Protein AF-A0A2H1K231-F1 (afdb_monomer_lite)

Radius of gyration: 34.32 Å; chains: 1; bounding box: 106×38×78 Å

Structure (mmCIF, N/CA/C/O backbone):
data_AF-A0A2H1K231-F1
#
_entry.id   AF-A0A2H1K231-F1
#
loop_
_atom_site.group_PDB
_atom_site.id
_atom_site.type_symbol
_atom_site.label_atom_id
_atom_site.label_alt_id
_atom_site.label_comp_id
_atom_site.label_asym_id
_atom_site.label_entity_id
_atom_site.label_seq_id
_atom_site.pdbx_PDB_ins_code
_atom_site.Cartn_x
_atom_site.Cartn_y
_atom_site.Cartn_z
_atom_site.occupancy
_atom_site.B_iso_or_equiv
_atom_site.auth_seq_id
_atom_site.auth_comp_id
_atom_site.auth_asym_id
_atom_site.auth_atom_id
_atom_site.pdbx_PDB_model_num
ATOM 1 N N . MET A 1 1 ? -20.248 -13.092 -1.044 1.00 90.00 1 MET A N 1
ATOM 2 C CA . MET A 1 1 ? -21.098 -12.515 0.021 1.00 90.00 1 MET A CA 1
ATOM 3 C C . MET A 1 1 ? -22.507 -13.107 0.043 1.00 90.00 1 MET A C 1
ATOM 5 O O . MET A 1 1 ? -22.972 -13.446 1.121 1.00 90.00 1 MET A O 1
ATOM 9 N N . LYS A 1 2 ? -23.151 -13.361 -1.107 1.00 94.44 2 LYS A N 1
ATOM 10 C CA . LYS A 1 2 ? -24.470 -14.024 -1.147 1.00 94.44 2 LYS A CA 1
ATOM 11 C C . LYS A 1 2 ? -24.532 -15.371 -0.410 1.00 94.44 2 LYS A C 1
ATOM 13 O O . LYS A 1 2 ? -25.499 -15.623 0.297 1.00 94.44 2 LYS A O 1
ATOM 18 N N . ASP A 1 3 ? -23.491 -16.199 -0.519 1.00 96.88 3 ASP A N 1
ATOM 19 C CA . ASP A 1 3 ? -23.429 -17.513 0.151 1.00 96.88 3 ASP A CA 1
ATOM 20 C C . ASP A 1 3 ? -23.449 -17.425 1.687 1.00 96.88 3 ASP A C 1
ATOM 22 O O . ASP A 1 3 ? -23.781 -18.400 2.353 1.00 96.88 3 ASP A O 1
ATOM 26 N N . ILE A 1 4 ? -23.135 -16.251 2.249 1.00 96.25 4 ILE A N 1
ATOM 27 C CA . ILE A 1 4 ? -23.248 -15.955 3.685 1.00 96.25 4 ILE A CA 1
ATOM 28 C C . ILE A 1 4 ? -24.442 -15.036 4.003 1.00 96.25 4 ILE A C 1
ATOM 30 O O . ILE A 1 4 ? -24.511 -14.463 5.084 1.00 96.25 4 ILE A O 1
ATOM 34 N N . GLY A 1 5 ? -25.386 -14.887 3.068 1.00 97.38 5 GLY A N 1
ATOM 35 C CA . GLY A 1 5 ? -26.624 -14.127 3.262 1.00 97.38 5 GLY A CA 1
ATOM 36 C C . GLY A 1 5 ? -26.486 -12.607 3.160 1.00 97.38 5 GLY A C 1
ATOM 37 O O . GLY A 1 5 ? -27.400 -11.899 3.570 1.00 97.38 5 GLY A O 1
ATOM 38 N N . VAL A 1 6 ? -25.370 -12.099 2.626 1.00 96.00 6 VAL A N 1
ATOM 39 C CA . VAL A 1 6 ? -25.153 -10.659 2.419 1.00 96.00 6 VAL A CA 1
ATOM 40 C C . VAL A 1 6 ? -25.359 -10.320 0.944 1.00 96.00 6 VAL A C 1
ATOM 42 O O . VAL A 1 6 ? -24.563 -10.721 0.085 1.00 96.00 6 VAL A O 1
ATOM 45 N N . ASP A 1 7 ? -26.430 -9.580 0.660 1.00 96.31 7 ASP A N 1
ATOM 46 C CA . ASP A 1 7 ? -26.720 -9.043 -0.668 1.00 96.31 7 ASP A CA 1
ATOM 47 C C . ASP A 1 7 ? -25.848 -7.817 -0.953 1.00 96.31 7 ASP A C 1
ATOM 49 O O . ASP A 1 7 ? -25.728 -6.919 -0.123 1.00 96.31 7 ASP A O 1
ATOM 53 N N . LEU A 1 8 ? -25.243 -7.779 -2.143 1.00 94.38 8 LEU A N 1
ATOM 54 C CA . LEU A 1 8 ? -24.399 -6.673 -2.591 1.00 94.38 8 LEU A CA 1
ATOM 55 C C . LEU A 1 8 ? -24.998 -5.998 -3.820 1.00 94.38 8 LEU A C 1
ATOM 57 O O . LEU A 1 8 ? -25.431 -6.672 -4.759 1.00 94.38 8 LEU A O 1
ATOM 61 N N . LYS A 1 9 ? -24.942 -4.667 -3.841 1.00 95.38 9 LYS A N 1
ATOM 62 C CA . LYS A 1 9 ? -25.163 -3.857 -5.038 1.00 95.38 9 LYS A CA 1
ATOM 63 C C . LYS A 1 9 ? -23.810 -3.332 -5.510 1.00 95.38 9 LYS A C 1
ATOM 65 O O . LYS A 1 9 ? -23.225 -2.474 -4.864 1.00 95.38 9 LYS A O 1
ATOM 70 N N . ASN A 1 10 ? -23.327 -3.839 -6.640 1.00 94.00 10 ASN A N 1
ATOM 71 C CA . ASN A 1 10 ? -22.049 -3.398 -7.190 1.00 94.00 10 ASN A CA 1
ATOM 72 C C . ASN A 1 10 ? -22.230 -2.100 -7.985 1.00 94.00 10 ASN A C 1
ATOM 74 O O . ASN A 1 10 ? -23.071 -2.034 -8.884 1.00 94.00 10 ASN A O 1
ATOM 78 N N . GLU A 1 11 ? -21.399 -1.107 -7.689 1.00 94.25 11 GLU A N 1
ATOM 79 C CA . GLU A 1 11 ? -21.281 0.135 -8.451 1.00 94.25 11 GLU A CA 1
ATOM 80 C C . GLU A 1 11 ? -19.859 0.238 -9.007 1.00 94.25 11 GLU A C 1
ATOM 82 O O . GLU A 1 11 ? -18.895 -0.067 -8.311 1.00 94.25 11 GLU A O 1
ATOM 87 N N . SER A 1 12 ? -19.728 0.621 -10.276 1.00 94.44 12 SER A N 1
ATOM 88 C CA . SER A 1 12 ? -18.431 0.836 -10.920 1.00 94.44 12 SER A CA 1
ATOM 89 C C . SER A 1 12 ? -18.262 2.318 -11.207 1.00 94.44 12 SER A C 1
ATOM 91 O O . SER A 1 12 ? -19.193 2.968 -11.686 1.00 94.44 12 SER A O 1
ATOM 93 N N . THR A 1 13 ? -17.077 2.833 -10.903 1.00 93.75 13 THR A N 1
ATOM 94 C CA . THR A 1 13 ? -16.703 4.229 -11.096 1.00 93.75 13 THR A CA 1
ATOM 95 C C . THR A 1 13 ? -15.204 4.330 -11.391 1.00 93.75 13 THR A C 1
ATOM 97 O O . THR A 1 13 ? -14.490 3.331 -11.302 1.00 93.75 13 THR A O 1
ATOM 100 N N . ASP A 1 14 ? -14.733 5.506 -11.797 1.00 93.62 14 ASP A N 1
ATOM 101 C CA . ASP A 1 14 ? -13.306 5.807 -11.919 1.00 93.62 14 ASP A CA 1
ATOM 102 C C . ASP A 1 14 ? -12.647 6.077 -10.549 1.00 93.62 14 ASP A C 1
ATOM 104 O O . ASP A 1 14 ? -13.330 6.345 -9.558 1.00 93.62 14 ASP A O 1
ATOM 108 N N . ALA A 1 15 ? -11.312 6.026 -10.513 1.00 87.81 15 ALA A N 1
ATOM 109 C CA . ALA A 1 15 ? -10.524 6.155 -9.287 1.00 87.81 15 ALA A CA 1
ATOM 110 C C . ALA A 1 15 ? -10.648 7.530 -8.602 1.00 87.81 15 ALA A C 1
ATOM 112 O O . ALA A 1 15 ? -10.534 7.601 -7.376 1.00 87.81 15 ALA A O 1
ATOM 113 N N . ASP A 1 16 ? -10.898 8.608 -9.355 1.00 89.38 16 ASP A N 1
ATOM 114 C CA . ASP A 1 16 ? -11.048 9.949 -8.776 1.00 89.38 16 ASP A CA 1
ATOM 115 C C . ASP A 1 16 ? -12.379 10.038 -8.023 1.00 89.38 16 ASP A C 1
ATOM 117 O O . ASP A 1 16 ? -12.422 10.463 -6.867 1.00 89.38 16 ASP A O 1
ATOM 121 N N . THR A 1 17 ? -13.456 9.547 -8.640 1.00 91.44 17 THR A N 1
ATOM 122 C CA . THR A 1 17 ? -14.772 9.465 -7.996 1.00 91.44 17 THR A CA 1
ATOM 123 C C . THR A 1 17 ? -14.760 8.520 -6.787 1.00 91.44 17 THR A C 1
ATOM 125 O O . THR A 1 17 ? -15.378 8.828 -5.766 1.00 91.44 17 THR A O 1
ATOM 128 N N . GLU A 1 18 ? -14.069 7.375 -6.866 1.00 89.25 18 GLU A N 1
ATOM 129 C CA . GLU A 1 18 ? -13.897 6.472 -5.717 1.00 89.25 18 GLU A CA 1
ATOM 130 C C . GLU A 1 18 ? -13.174 7.183 -4.567 1.00 89.25 18 GLU A C 1
ATOM 132 O O . GLU A 1 18 ? -13.672 7.180 -3.443 1.00 89.25 18 GLU A O 1
ATOM 137 N N . SER A 1 19 ? -12.056 7.857 -4.854 1.00 85.81 19 SER A N 1
ATOM 138 C CA . SER A 1 19 ? -11.274 8.599 -3.856 1.00 85.81 19 SER A CA 1
ATOM 139 C C . SER A 1 19 ? -12.073 9.733 -3.206 1.00 85.81 19 SER A C 1
ATOM 141 O O . SER A 1 19 ? -11.971 9.957 -2.000 1.00 85.81 19 SER A O 1
ATOM 143 N N . GLU A 1 20 ? -12.894 10.451 -3.979 1.00 86.12 20 GLU A N 1
ATOM 144 C CA . GLU A 1 20 ? -13.767 11.504 -3.450 1.00 86.12 20 GLU A CA 1
ATOM 145 C C . GLU A 1 20 ? -14.810 10.937 -2.476 1.00 86.12 20 GLU A C 1
ATOM 147 O O . GLU A 1 20 ? -15.017 11.494 -1.393 1.00 86.12 20 GLU A O 1
ATOM 152 N N . ARG A 1 21 ? -15.461 9.826 -2.844 1.00 88.19 21 ARG A N 1
ATOM 153 C CA . ARG A 1 21 ? -16.462 9.157 -2.002 1.00 88.19 21 ARG A CA 1
ATOM 154 C C . ARG A 1 21 ? -15.840 8.592 -0.730 1.00 88.19 21 ARG A C 1
ATOM 156 O O . ARG A 1 21 ? -16.383 8.810 0.351 1.00 88.19 21 ARG A O 1
ATOM 163 N N . THR A 1 22 ? -14.691 7.926 -0.833 1.00 86.31 22 THR A N 1
ATOM 164 C CA . THR A 1 22 ? -14.013 7.321 0.324 1.00 86.31 22 THR A CA 1
ATOM 165 C C . THR A 1 22 ? -13.514 8.372 1.305 1.00 86.31 22 THR A C 1
ATOM 167 O O . THR A 1 22 ? -13.755 8.254 2.503 1.00 86.31 22 THR A O 1
ATOM 170 N N . THR A 1 23 ? -12.940 9.469 0.807 1.00 83.19 23 THR A N 1
ATOM 171 C CA . THR A 1 23 ? -12.496 10.594 1.647 1.00 83.19 23 THR A CA 1
ATOM 172 C C . THR A 1 23 ? -13.657 11.234 2.418 1.00 83.19 23 THR A C 1
ATOM 174 O O . THR A 1 23 ? -13.483 11.657 3.559 1.00 83.19 23 THR A O 1
ATOM 177 N N . LYS A 1 24 ? -14.860 11.278 1.829 1.00 84.44 24 LYS A N 1
ATOM 178 C CA . LYS A 1 24 ? -16.078 11.804 2.473 1.00 84.44 24 LYS A CA 1
ATOM 179 C C . LYS A 1 24 ? -16.806 10.788 3.359 1.00 84.44 24 LYS A C 1
ATOM 181 O O . LYS A 1 24 ? -17.774 11.162 4.018 1.00 84.44 24 LYS A O 1
ATOM 186 N N . GLY A 1 25 ? -16.388 9.521 3.365 1.00 84.81 25 GLY A N 1
ATOM 187 C CA . GLY A 1 25 ? -17.121 8.448 4.043 1.00 84.81 25 GLY A CA 1
ATOM 188 C C . GLY A 1 25 ? -18.441 8.056 3.361 1.00 84.81 25 GLY A C 1
ATOM 189 O O . GLY A 1 25 ? -19.319 7.512 4.023 1.00 84.81 25 GLY A O 1
ATOM 190 N N . ASP A 1 26 ? -18.617 8.357 2.070 1.00 88.75 26 ASP A N 1
ATOM 191 C CA . ASP A 1 26 ? -19.835 8.067 1.293 1.00 88.75 26 ASP A CA 1
ATOM 192 C C . ASP A 1 26 ? -19.755 6.701 0.590 1.00 88.75 26 ASP A C 1
ATOM 194 O O . ASP A 1 26 ? -19.666 6.605 -0.638 1.00 88.75 26 ASP A O 1
ATOM 198 N N . TYR A 1 27 ? -19.697 5.626 1.378 1.00 90.19 27 TYR A N 1
ATOM 199 C CA . TYR A 1 27 ? -19.627 4.246 0.893 1.00 90.19 27 TYR A CA 1
ATOM 200 C C . TYR A 1 27 ? -19.946 3.239 2.014 1.00 90.19 27 TYR A C 1
ATOM 202 O O . TYR A 1 27 ? -19.854 3.562 3.195 1.00 90.19 27 TYR A O 1
ATOM 210 N N . ASP A 1 28 ? -20.271 1.998 1.633 1.00 91.62 28 ASP A N 1
ATOM 211 C CA . ASP A 1 28 ? -20.359 0.858 2.564 1.00 91.62 28 ASP A CA 1
ATOM 212 C C . ASP A 1 28 ? -19.094 -0.017 2.502 1.00 91.62 28 ASP A C 1
ATOM 214 O O . ASP A 1 28 ? -18.511 -0.376 3.520 1.00 91.62 28 ASP A O 1
ATOM 218 N N . MET A 1 29 ? -18.666 -0.371 1.283 1.00 91.06 29 MET A N 1
ATOM 219 C CA . MET A 1 29 ? -17.423 -1.086 0.973 1.00 91.06 29 MET A CA 1
ATOM 220 C C . MET A 1 29 ? -16.923 -0.634 -0.402 1.00 91.06 29 MET A C 1
ATOM 222 O O . MET A 1 29 ? -17.731 -0.367 -1.294 1.00 91.06 29 MET A O 1
ATOM 226 N N . TYR A 1 30 ? -15.609 -0.606 -0.598 1.00 91.50 30 TYR A N 1
ATOM 227 C CA . TYR A 1 30 ? -14.971 -0.240 -1.865 1.00 91.50 30 TYR A CA 1
ATOM 228 C C . TYR A 1 30 ? -13.769 -1.148 -2.150 1.00 91.50 30 TYR A C 1
ATOM 230 O O . TYR A 1 30 ? -13.356 -1.939 -1.298 1.00 91.50 30 TYR A O 1
ATOM 238 N N . PHE A 1 31 ? -13.249 -1.081 -3.375 1.00 89.88 31 PHE A N 1
ATOM 239 C CA . PHE A 1 31 ? -12.144 -1.917 -3.834 1.00 89.88 31 PHE A CA 1
ATOM 240 C C . PHE A 1 31 ? -10.962 -1.032 -4.203 1.00 89.88 31 PHE A C 1
ATOM 242 O O . PHE A 1 31 ? -10.823 -0.619 -5.349 1.00 89.88 31 PHE A O 1
ATOM 249 N N . SER A 1 32 ? -10.064 -0.828 -3.247 1.00 85.38 32 SER A N 1
ATOM 250 C CA . SER A 1 32 ? -8.820 -0.101 -3.470 1.00 85.38 32 SER A CA 1
ATOM 251 C C . SER A 1 32 ? -7.608 -1.028 -3.505 1.00 85.38 32 SER A C 1
ATOM 253 O O . SER A 1 32 ? -7.665 -2.220 -3.185 1.00 85.38 32 SER A O 1
ATOM 255 N N . GLY A 1 33 ? -6.479 -0.468 -3.926 1.00 82.81 33 GLY A N 1
ATOM 256 C CA . GLY A 1 33 ? -5.202 -1.155 -3.936 1.00 82.81 33 GLY A CA 1
ATOM 257 C C . GLY A 1 33 ? -4.053 -0.169 -3.836 1.00 82.81 33 GLY A C 1
ATOM 258 O O . GLY A 1 33 ? -4.184 1.009 -4.161 1.00 82.81 33 GLY A O 1
ATOM 259 N N . TRP A 1 34 ? -2.908 -0.681 -3.402 1.00 79.31 34 TRP A N 1
ATOM 260 C CA . TRP A 1 34 ? -1.709 0.110 -3.174 1.00 79.31 34 TRP A CA 1
ATOM 261 C C . TRP A 1 34 ? -0.494 -0.638 -3.704 1.00 79.31 34 TRP A C 1
ATOM 263 O O . TRP A 1 34 ? -0.414 -1.865 -3.599 1.00 79.31 34 TRP A O 1
ATOM 273 N N . SER A 1 35 ? 0.495 0.103 -4.189 1.00 76.31 35 SER A N 1
ATOM 274 C CA . SER A 1 35 ? 1.833 -0.452 -4.366 1.00 76.31 35 SER A CA 1
ATOM 275 C C . SER A 1 35 ? 2.524 -0.549 -3.008 1.00 76.31 35 SER A C 1
ATOM 277 O O . SER A 1 35 ? 2.401 0.342 -2.162 1.00 76.31 35 SER A O 1
ATOM 279 N N . ILE A 1 36 ? 3.258 -1.637 -2.786 1.00 75.56 36 ILE A N 1
ATOM 280 C CA . ILE A 1 36 ? 4.043 -1.824 -1.565 1.00 75.56 36 ILE A CA 1
ATOM 281 C C . ILE A 1 36 ? 5.525 -1.658 -1.879 1.00 75.56 36 ILE A C 1
ATOM 283 O O . ILE A 1 36 ? 6.011 -2.125 -2.910 1.00 75.56 36 ILE A O 1
ATOM 287 N N . ASN A 1 37 ? 6.248 -1.025 -0.962 1.00 79.38 37 ASN A N 1
ATOM 288 C CA . ASN A 1 37 ? 7.703 -1.062 -0.966 1.00 79.38 37 ASN A CA 1
ATOM 289 C C . ASN A 1 37 ? 8.173 -2.331 -0.229 1.00 79.38 37 ASN A C 1
ATOM 291 O O . ASN A 1 37 ? 7.412 -2.895 0.563 1.00 79.38 37 ASN A O 1
ATOM 295 N N . PRO A 1 38 ? 9.430 -2.773 -0.428 1.00 81.62 38 PRO A N 1
ATOM 296 C CA . PRO A 1 38 ? 10.015 -3.845 0.381 1.00 81.62 38 PRO A CA 1
ATOM 297 C C . PRO A 1 38 ? 9.962 -3.550 1.886 1.00 81.62 38 PRO A C 1
ATOM 299 O O . PRO A 1 38 ? 9.860 -4.466 2.697 1.00 81.62 38 PRO A O 1
ATOM 302 N N . ASP A 1 39 ? 10.022 -2.265 2.243 1.00 89.06 39 ASP A N 1
ATOM 303 C CA . ASP A 1 39 ? 9.743 -1.785 3.588 1.00 89.06 39 ASP A CA 1
ATOM 304 C C . ASP A 1 39 ? 8.270 -1.344 3.700 1.00 89.06 39 ASP A C 1
ATOM 306 O O . ASP A 1 39 ? 7.834 -0.498 2.913 1.00 89.06 39 ASP A O 1
ATOM 310 N N . PRO A 1 40 ? 7.489 -1.875 4.658 1.00 89.94 40 PRO A N 1
ATOM 311 C CA . PRO A 1 40 ? 6.067 -1.572 4.775 1.00 89.94 40 PRO A CA 1
ATOM 312 C C . PRO A 1 40 ? 5.778 -0.192 5.383 1.00 89.94 40 PRO A C 1
ATOM 314 O O . PRO A 1 40 ? 4.612 0.111 5.618 1.00 89.94 40 PRO A O 1
ATOM 317 N N . ASP A 1 41 ? 6.786 0.647 5.645 1.00 92.19 41 ASP A N 1
ATOM 318 C CA . ASP A 1 41 ? 6.628 1.942 6.317 1.00 92.19 41 ASP A CA 1
ATOM 319 C C . ASP A 1 41 ? 5.513 2.814 5.731 1.00 92.19 41 ASP A C 1
ATOM 321 O O . ASP A 1 41 ? 4.655 3.294 6.466 1.00 92.19 41 ASP A O 1
ATOM 325 N N . TYR A 1 42 ? 5.469 2.948 4.402 1.00 88.94 42 TYR A N 1
ATOM 326 C CA . TYR A 1 42 ? 4.421 3.718 3.728 1.00 88.94 42 TYR A CA 1
ATOM 327 C C . TYR A 1 42 ? 3.024 3.125 3.961 1.00 88.94 42 TYR A C 1
ATOM 329 O O . TYR A 1 42 ? 2.073 3.856 4.207 1.00 88.94 42 TYR A O 1
ATOM 337 N N . GLN A 1 43 ? 2.900 1.795 3.943 1.00 88.00 43 GLN A N 1
ATOM 338 C CA . GLN A 1 43 ? 1.621 1.128 4.202 1.00 88.00 43 GLN A CA 1
ATOM 339 C C . GLN A 1 43 ? 1.178 1.269 5.658 1.00 88.00 43 GLN A C 1
ATOM 341 O O . GLN A 1 43 ? -0.012 1.374 5.944 1.00 88.00 43 GLN A O 1
ATOM 346 N N . LEU A 1 44 ? 2.122 1.299 6.596 1.00 91.69 44 LEU A N 1
ATOM 347 C CA . LEU A 1 44 ? 1.805 1.571 7.993 1.00 91.69 44 LEU A CA 1
ATOM 348 C C . LEU A 1 44 ? 1.434 3.044 8.204 1.00 91.69 44 LEU A C 1
ATOM 350 O O . LEU A 1 44 ? 0.506 3.331 8.954 1.00 91.69 44 LEU A O 1
ATOM 354 N N . SER A 1 45 ? 2.118 3.972 7.531 1.00 91.44 45 SER A N 1
ATOM 355 C CA . SER A 1 45 ? 1.942 5.410 7.745 1.00 91.44 45 SER A CA 1
ATOM 356 C C . SER A 1 45 ? 0.546 5.890 7.367 1.00 91.44 45 SER A C 1
ATOM 358 O O . SER A 1 45 ? -0.070 6.616 8.153 1.00 91.44 45 SER A O 1
ATOM 360 N N . ILE A 1 46 ? 0.016 5.415 6.232 1.00 89.00 46 ILE A N 1
ATOM 361 C CA . ILE A 1 46 ? -1.335 5.748 5.764 1.00 89.00 46 ILE A CA 1
ATOM 362 C C . ILE A 1 46 ? -2.415 5.285 6.746 1.00 89.00 46 ILE A C 1
ATOM 364 O O . ILE A 1 46 ? -3.487 5.860 6.770 1.00 89.00 46 ILE A O 1
ATOM 368 N N . ASN A 1 47 ? -2.128 4.309 7.609 1.00 90.44 47 ASN A N 1
ATOM 369 C CA . ASN A 1 47 ? -3.067 3.753 8.583 1.00 90.44 47 ASN A CA 1
ATOM 370 C C . ASN A 1 47 ? -3.040 4.444 9.958 1.00 90.44 47 ASN A C 1
ATOM 372 O O . ASN A 1 47 ? -3.784 4.059 10.857 1.00 90.44 47 ASN A O 1
ATOM 376 N N . THR A 1 48 ? -2.185 5.449 10.160 1.00 92.88 48 THR A N 1
ATOM 377 C CA . THR A 1 48 ? -2.103 6.143 11.455 1.00 92.88 48 THR A CA 1
ATOM 378 C C . THR A 1 48 ? -3.302 7.058 11.697 1.00 92.88 48 THR A C 1
ATOM 380 O O . THR A 1 48 ? -3.872 7.621 10.762 1.00 92.88 48 THR A O 1
ATOM 383 N N . CYS A 1 49 ? -3.648 7.305 12.966 1.00 91.88 49 CYS A N 1
ATOM 384 C CA . CYS A 1 49 ? -4.773 8.185 13.313 1.00 91.88 49 CYS A CA 1
ATOM 385 C C . CYS A 1 49 ? -4.626 9.605 12.742 1.00 91.88 49 CYS A C 1
ATOM 387 O O . CYS A 1 49 ? -5.624 10.276 12.488 1.00 91.88 49 CYS A O 1
ATOM 389 N N . GLY A 1 50 ? -3.390 10.081 12.558 1.00 89.88 50 GLY A N 1
ATOM 390 C CA . GLY A 1 50 ? -3.106 11.394 11.973 1.00 89.88 50 GLY A CA 1
ATOM 391 C C . GLY A 1 50 ? -3.428 11.498 10.480 1.00 89.88 50 GLY A C 1
ATOM 392 O O . GLY A 1 50 ? -3.503 12.607 9.963 1.00 89.88 50 GLY A O 1
ATOM 393 N N . GLN A 1 51 ? -3.628 10.368 9.796 1.00 88.38 51 GLN A N 1
ATOM 394 C CA . GLN A 1 51 ? -4.069 10.328 8.401 1.00 88.38 51 GLN A CA 1
ATOM 395 C C . GLN A 1 51 ? -5.587 10.332 8.267 1.00 88.38 51 GLN A C 1
ATOM 397 O O . GLN A 1 51 ? -6.090 10.304 7.151 1.00 88.38 51 GLN A O 1
ATOM 402 N N . ARG A 1 52 ? -6.330 10.361 9.375 1.00 86.75 52 ARG A N 1
ATOM 403 C CA . ARG A 1 52 ? -7.785 10.371 9.315 1.00 86.75 52 ARG A CA 1
ATOM 404 C C . ARG A 1 52 ? -8.299 11.682 8.716 1.00 86.75 52 ARG A C 1
ATOM 406 O O . ARG A 1 52 ? -7.943 12.736 9.248 1.00 86.75 52 ARG A O 1
ATOM 413 N N . PRO A 1 53 ? -9.138 11.636 7.663 1.00 80.50 53 PRO A N 1
ATOM 414 C CA . PRO A 1 53 ? -9.754 12.841 7.132 1.00 80.50 53 PRO A CA 1
ATOM 415 C C . PRO A 1 53 ? -10.697 13.468 8.167 1.00 80.50 53 PRO A C 1
ATOM 417 O O . PRO A 1 53 ? -11.331 12.771 8.970 1.00 80.50 53 PRO A O 1
ATOM 420 N N . ASP A 1 54 ? -10.768 14.797 8.166 1.00 81.44 54 ASP A N 1
ATOM 421 C CA . ASP A 1 54 ? -11.773 15.546 8.914 1.00 81.44 54 ASP A CA 1
ATOM 422 C C . ASP A 1 54 ? -13.164 15.437 8.260 1.00 81.44 54 ASP A C 1
ATOM 424 O O . ASP A 1 54 ? -13.351 14.783 7.232 1.00 81.44 54 ASP A O 1
ATOM 428 N N . ALA A 1 55 ? -14.176 16.045 8.888 1.00 77.81 55 ALA A N 1
ATOM 429 C CA . ALA A 1 55 ? -15.558 15.974 8.408 1.00 77.81 55 ALA A CA 1
ATOM 430 C C . ALA A 1 55 ? -15.757 16.684 7.057 1.00 77.81 55 ALA A C 1
ATOM 432 O O . ALA A 1 55 ? -16.730 16.426 6.349 1.00 77.81 55 ALA A O 1
ATOM 433 N N . GLU A 1 56 ? -14.843 17.581 6.708 1.00 77.12 56 GLU A N 1
ATOM 434 C CA . GLU A 1 56 ? -14.805 18.320 5.458 1.00 77.12 56 GLU A CA 1
ATOM 435 C C . GLU A 1 56 ? -14.010 17.578 4.366 1.00 77.12 56 GLU A C 1
ATOM 437 O O . GLU A 1 56 ? -13.954 18.049 3.228 1.00 77.12 56 GLU A O 1
ATOM 442 N N . GLY A 1 57 ? -13.443 16.408 4.682 1.00 71.38 57 GLY A N 1
ATOM 443 C CA . GLY A 1 57 ? -12.655 15.591 3.764 1.00 71.38 57 GLY A CA 1
ATOM 444 C C . GLY A 1 57 ? -11.220 16.087 3.570 1.00 71.38 57 GLY A C 1
ATOM 445 O O . GLY A 1 57 ? -10.577 15.723 2.588 1.00 71.38 57 GLY A O 1
ATOM 446 N N . ASN A 1 58 ? -10.699 16.926 4.468 1.00 74.56 58 ASN A N 1
ATOM 447 C CA . ASN A 1 58 ? -9.292 17.312 4.463 1.00 74.56 58 ASN A CA 1
ATOM 448 C C . ASN A 1 58 ? -8.484 16.329 5.312 1.00 74.56 58 ASN A C 1
ATOM 450 O O . ASN A 1 58 ? -8.854 16.009 6.439 1.00 74.56 58 ASN A O 1
ATOM 454 N N . GLY A 1 59 ? -7.334 15.894 4.809 1.00 68.56 59 GLY A N 1
ATOM 455 C CA . GLY A 1 59 ? -6.438 15.014 5.550 1.00 68.56 59 GLY A CA 1
ATOM 456 C C . GLY A 1 59 ? -5.785 13.977 4.655 1.00 68.56 59 GLY A C 1
ATOM 457 O O . GLY A 1 59 ? -5.770 14.110 3.433 1.00 68.56 59 GLY A O 1
ATOM 458 N N . GLY A 1 60 ? -5.196 12.972 5.294 1.00 68.94 60 GLY A N 1
ATOM 459 C CA . GLY A 1 60 ? -4.655 11.811 4.605 1.00 68.94 60 GLY A CA 1
ATOM 460 C C . GLY A 1 60 ? -5.733 10.796 4.241 1.00 68.94 60 GLY A C 1
ATOM 461 O O . GLY A 1 60 ? -6.927 10.991 4.459 1.00 68.94 60 GLY A O 1
ATOM 462 N N . THR A 1 61 ? -5.277 9.672 3.708 1.00 65.69 61 THR A N 1
ATOM 463 C CA . THR A 1 61 ? -6.103 8.510 3.388 1.00 65.69 61 THR A CA 1
ATOM 464 C C . THR A 1 61 ? -5.957 7.458 4.493 1.00 65.69 61 THR A C 1
ATOM 466 O O . THR A 1 61 ? -5.325 6.425 4.265 1.00 65.69 61 THR A O 1
ATOM 469 N N . SER A 1 62 ? -6.472 7.702 5.708 1.00 66.00 62 SER A N 1
ATOM 470 C CA . SER A 1 62 ? -6.614 6.588 6.661 1.00 66.00 62 SER A CA 1
ATOM 471 C C . SER A 1 62 ? -7.650 5.618 6.134 1.00 66.00 62 SER A C 1
ATOM 473 O O . SER A 1 62 ? -8.747 6.067 5.791 1.00 66.00 62 SER A O 1
ATOM 475 N N . GLN A 1 63 ? -7.337 4.322 6.133 1.00 70.31 63 GLN A N 1
ATOM 476 C CA . GLN A 1 63 ? -8.312 3.292 5.789 1.00 70.31 63 GLN A CA 1
ATOM 477 C C . GLN A 1 63 ? -9.559 3.495 6.642 1.00 70.31 63 GLN A C 1
ATOM 479 O O . GLN A 1 63 ? -9.502 3.425 7.868 1.00 70.31 63 GLN A O 1
ATOM 484 N N . ASP A 1 64 ? -10.674 3.803 5.995 1.00 77.31 64 ASP A N 1
ATOM 485 C CA . ASP A 1 64 ? -11.996 3.649 6.584 1.00 77.31 64 ASP A CA 1
ATOM 486 C C . ASP A 1 64 ? -12.279 4.449 7.863 1.00 77.31 64 ASP A C 1
ATOM 488 O O . ASP A 1 64 ? -13.089 4.067 8.708 1.00 77.31 64 ASP A O 1
ATOM 492 N N . GLY A 1 65 ? -11.591 5.585 8.030 1.00 83.06 65 GLY A N 1
ATOM 493 C CA . GLY A 1 65 ? -11.672 6.397 9.248 1.00 83.06 65 GLY A CA 1
ATOM 494 C C . GLY A 1 65 ? -11.171 5.674 10.508 1.00 83.06 65 GLY A C 1
ATOM 495 O O . GLY A 1 65 ? -11.460 6.115 11.629 1.00 83.06 65 GLY A O 1
ATOM 496 N N . TRP A 1 66 ? -10.437 4.572 10.332 1.00 90.44 66 TRP A N 1
ATOM 497 C CA . TRP A 1 66 ? -9.854 3.766 11.392 1.00 90.44 66 TRP A CA 1
ATOM 498 C C . TRP A 1 66 ? -8.797 4.552 12.171 1.00 90.44 66 TRP A C 1
ATOM 500 O O . TRP A 1 66 ? -8.058 5.376 11.635 1.00 90.44 66 TRP A O 1
ATOM 510 N N . CYS A 1 67 ? -8.742 4.317 13.480 1.00 91.94 67 CYS A N 1
ATOM 511 C CA . CYS A 1 67 ? -7.739 4.919 14.344 1.00 91.94 67 CYS A CA 1
ATOM 512 C C . CYS A 1 67 ? -7.512 4.047 15.574 1.00 91.94 67 CYS A C 1
ATOM 514 O O . CYS A 1 67 ? -8.401 3.889 16.416 1.00 91.94 67 CYS A O 1
ATOM 516 N N . ASN A 1 68 ? -6.281 3.559 15.715 1.00 96.25 68 ASN A N 1
ATOM 517 C CA . ASN A 1 68 ? -5.839 2.808 16.875 1.00 96.25 68 ASN A CA 1
ATOM 518 C C . ASN A 1 68 ? -4.568 3.438 17.470 1.00 96.25 68 ASN A C 1
ATOM 520 O O . ASN A 1 68 ? -3.499 3.459 16.865 1.00 96.25 68 ASN A O 1
ATOM 524 N N . LYS A 1 69 ? -4.665 3.937 18.709 1.00 97.38 69 LYS A N 1
ATOM 525 C CA . LYS A 1 69 ? -3.537 4.603 19.385 1.00 97.38 69 LYS A CA 1
ATOM 526 C C . LYS A 1 69 ? -2.377 3.662 19.715 1.00 97.38 69 LYS A C 1
ATOM 528 O O . LYS A 1 69 ? -1.271 4.139 19.944 1.00 97.38 69 LYS A O 1
ATOM 533 N N . GLU A 1 70 ? -2.621 2.360 19.827 1.00 98.31 70 GLU A N 1
ATOM 534 C CA . GLU A 1 70 ? -1.555 1.379 20.034 1.00 98.31 70 GLU A CA 1
ATOM 535 C C . GLU A 1 70 ? -0.800 1.113 18.733 1.00 98.31 70 GLU A C 1
ATOM 537 O O . GLU A 1 70 ? 0.430 1.095 18.743 1.00 98.31 70 GLU A O 1
ATOM 542 N N . PHE A 1 71 ? -1.515 1.029 17.607 1.00 97.50 71 PHE A N 1
ATOM 543 C CA . PHE A 1 71 ? -0.901 1.008 16.281 1.00 97.50 71 PHE A CA 1
ATOM 544 C C . PHE A 1 71 ? 0.011 2.226 16.067 1.00 97.50 71 PHE A C 1
ATOM 546 O O . PHE A 1 71 ? 1.180 2.056 15.726 1.00 97.50 71 PHE A O 1
ATOM 553 N N . ASP A 1 72 ? -0.471 3.438 16.366 1.00 97.31 72 ASP A N 1
ATOM 554 C CA . ASP A 1 72 ? 0.328 4.667 16.248 1.00 97.31 72 ASP A CA 1
ATOM 555 C C . ASP A 1 72 ? 1.620 4.609 17.079 1.00 97.31 72 ASP A C 1
ATOM 557 O O . ASP A 1 72 ? 2.685 5.014 16.610 1.00 97.31 72 ASP A O 1
ATOM 561 N N . LYS A 1 73 ? 1.568 4.086 18.312 1.00 98.56 73 LYS A N 1
ATOM 562 C CA . LYS A 1 73 ? 2.771 3.936 19.148 1.00 98.56 73 LYS A CA 1
ATOM 563 C C . LYS A 1 73 ? 3.759 2.942 18.554 1.00 98.56 73 LYS A C 1
ATOM 565 O O . LYS A 1 73 ? 4.957 3.207 18.589 1.00 98.56 73 LYS A O 1
ATOM 570 N N . LEU A 1 74 ? 3.280 1.810 18.038 1.00 98.62 74 LEU A N 1
ATOM 571 C CA . LEU A 1 74 ? 4.128 0.805 17.392 1.00 98.62 74 LEU A CA 1
ATOM 572 C C . LEU A 1 74 ? 4.778 1.374 16.127 1.00 98.62 74 LEU A C 1
ATOM 574 O O . LEU A 1 74 ? 5.975 1.181 15.917 1.00 98.62 74 LEU A O 1
ATOM 578 N N . TYR A 1 75 ? 4.017 2.137 15.339 1.00 97.69 75 TYR A N 1
ATOM 579 C CA . TYR A 1 75 ? 4.520 2.857 14.175 1.00 97.69 75 TYR A CA 1
ATOM 580 C C . TYR A 1 75 ? 5.606 3.878 14.559 1.00 97.69 75 TYR A C 1
ATOM 582 O O . TYR A 1 75 ? 6.678 3.892 13.964 1.00 97.69 75 TYR A O 1
ATOM 590 N N . GLN A 1 76 ? 5.409 4.680 15.606 1.00 98.25 76 GLN A N 1
ATOM 591 C CA . GLN A 1 76 ? 6.453 5.607 16.065 1.00 98.25 76 GLN A CA 1
ATOM 592 C C . GLN A 1 76 ? 7.676 4.882 16.645 1.00 98.25 76 GLN A C 1
ATOM 594 O O . GLN A 1 76 ? 8.811 5.296 16.414 1.00 98.25 76 GLN A O 1
ATOM 599 N N . ALA A 1 77 ? 7.470 3.780 17.369 1.00 98.50 77 ALA A N 1
ATOM 600 C CA . ALA A 1 77 ? 8.559 2.991 17.932 1.00 98.50 77 ALA A CA 1
ATOM 601 C C . ALA A 1 77 ? 9.438 2.363 16.839 1.00 98.50 77 ALA A C 1
ATOM 603 O O . ALA A 1 77 ? 10.660 2.379 16.973 1.00 98.50 77 ALA A O 1
ATOM 604 N N . GLN A 1 78 ? 8.849 1.856 15.746 1.00 98.19 78 GLN A N 1
ATOM 605 C CA . GLN A 1 78 ? 9.637 1.238 14.673 1.00 98.19 78 GLN A CA 1
ATOM 606 C C . GLN A 1 78 ? 10.539 2.246 13.943 1.00 98.19 78 GLN A C 1
ATOM 608 O O . GLN A 1 78 ? 11.617 1.864 13.497 1.00 98.19 78 GLN A O 1
ATOM 613 N N . HIS A 1 79 ? 10.163 3.530 13.891 1.00 96.88 79 HIS A N 1
ATOM 614 C CA . HIS A 1 79 ? 10.967 4.582 13.252 1.00 96.88 79 HIS A CA 1
ATOM 615 C C . HIS A 1 79 ? 12.259 4.934 13.991 1.00 96.88 79 HIS A C 1
ATOM 617 O O . HIS A 1 79 ? 13.189 5.464 13.382 1.00 96.88 79 HIS A O 1
ATOM 623 N N . VAL A 1 80 ? 12.310 4.689 15.300 1.00 97.75 80 VAL A N 1
ATOM 624 C CA . VAL A 1 80 ? 13.471 5.014 16.142 1.00 97.75 80 VAL A CA 1
ATOM 625 C C . VAL A 1 80 ? 14.243 3.773 16.592 1.00 97.75 80 VAL A C 1
ATOM 627 O O . VAL A 1 80 ? 15.265 3.901 17.263 1.00 97.75 80 VAL A O 1
ATOM 630 N N . GLU A 1 81 ? 13.771 2.578 16.230 1.00 98.25 81 GLU A N 1
ATOM 631 C CA . GLU A 1 81 ? 14.444 1.314 16.514 1.00 98.25 81 GLU A CA 1
ATOM 632 C C . GLU A 1 81 ? 15.518 1.031 15.456 1.00 98.25 81 GLU A C 1
ATOM 634 O O . GLU A 1 81 ? 15.250 0.989 14.256 1.00 98.25 81 GLU A O 1
ATOM 639 N N . LEU A 1 82 ? 16.752 0.830 15.917 1.00 97.75 82 LEU A N 1
ATOM 640 C CA . LEU A 1 82 ? 17.922 0.614 15.064 1.00 97.75 82 LEU A CA 1
ATOM 641 C C . LEU A 1 82 ? 18.261 -0.873 14.912 1.00 97.75 82 LEU A C 1
ATOM 643 O O . LEU A 1 82 ? 18.980 -1.250 13.987 1.00 97.75 82 LEU A O 1
ATOM 647 N N . ASP A 1 83 ? 17.765 -1.723 15.813 1.00 98.50 83 ASP A N 1
ATOM 648 C CA . ASP A 1 83 ? 17.888 -3.169 15.700 1.00 98.50 83 ASP A CA 1
ATOM 649 C C . ASP A 1 83 ? 16.819 -3.727 14.753 1.00 98.50 83 ASP A C 1
ATOM 651 O O . ASP A 1 83 ? 15.614 -3.617 14.986 1.00 98.50 83 ASP A O 1
ATOM 655 N N . GLN A 1 84 ? 17.266 -4.364 13.672 1.00 97.50 84 GLN A N 1
ATOM 656 C CA . GLN A 1 84 ? 16.376 -4.857 12.626 1.00 97.50 84 GLN A CA 1
ATOM 657 C C . GLN A 1 84 ? 15.371 -5.903 13.133 1.00 97.50 84 GLN A C 1
ATOM 659 O O . GLN A 1 84 ? 14.212 -5.879 12.714 1.00 97.50 84 GLN A O 1
ATOM 664 N N . ALA A 1 85 ? 15.787 -6.810 14.022 1.00 98.25 85 ALA A N 1
ATOM 665 C CA . ALA A 1 85 ? 14.913 -7.866 14.529 1.00 98.25 85 ALA A CA 1
ATOM 666 C C . ALA A 1 85 ? 13.828 -7.280 15.442 1.00 98.25 85 ALA A C 1
ATOM 668 O O . ALA A 1 85 ? 12.649 -7.599 15.294 1.00 98.25 85 ALA A O 1
ATOM 669 N N . LYS A 1 86 ? 14.195 -6.339 16.318 1.00 98.62 86 LYS A N 1
ATOM 670 C CA . LYS A 1 86 ? 13.227 -5.618 17.155 1.00 98.62 86 LYS A CA 1
ATOM 671 C C . LYS A 1 86 ? 12.275 -4.763 16.329 1.00 98.62 86 LYS A C 1
ATOM 673 O O . LYS A 1 86 ? 11.073 -4.771 16.591 1.00 98.62 86 LYS A O 1
ATOM 678 N N . ARG A 1 87 ? 12.773 -4.067 15.299 1.00 98.44 87 ARG A N 1
ATOM 679 C CA . ARG A 1 87 ? 11.920 -3.298 14.381 1.00 98.44 87 ARG A CA 1
ATOM 680 C C . ARG A 1 87 ? 10.901 -4.208 13.696 1.00 98.44 87 ARG A C 1
ATOM 682 O O . ARG A 1 87 ? 9.723 -3.864 13.624 1.00 98.44 87 ARG A O 1
ATOM 689 N N . GLN A 1 88 ? 11.332 -5.387 13.245 1.00 97.94 88 GLN A N 1
ATOM 690 C CA . GLN A 1 88 ? 10.447 -6.381 12.641 1.00 97.94 88 GLN A CA 1
ATOM 691 C C . GLN A 1 88 ? 9.335 -6.823 13.604 1.00 97.94 88 GLN A C 1
ATOM 693 O O . GLN A 1 88 ? 8.178 -6.893 13.192 1.00 97.94 88 GLN A O 1
ATOM 698 N N . GLU A 1 89 ? 9.643 -7.072 14.880 1.00 98.44 89 GLU A N 1
ATOM 699 C CA . GLU A 1 89 ? 8.627 -7.420 15.884 1.00 98.44 89 GLU A CA 1
ATOM 700 C C . GLU A 1 89 ? 7.593 -6.301 16.091 1.00 98.44 89 GLU A C 1
ATOM 702 O O . GLU A 1 89 ? 6.400 -6.579 16.229 1.00 98.44 89 GLU A O 1
ATOM 707 N N . LEU A 1 90 ? 8.025 -5.035 16.109 1.00 98.62 90 LEU A N 1
ATOM 708 C CA . LEU A 1 90 ? 7.127 -3.878 16.224 1.00 98.62 90 LEU A CA 1
ATOM 709 C C . LEU A 1 90 ? 6.183 -3.782 15.019 1.00 98.62 90 LEU A C 1
ATO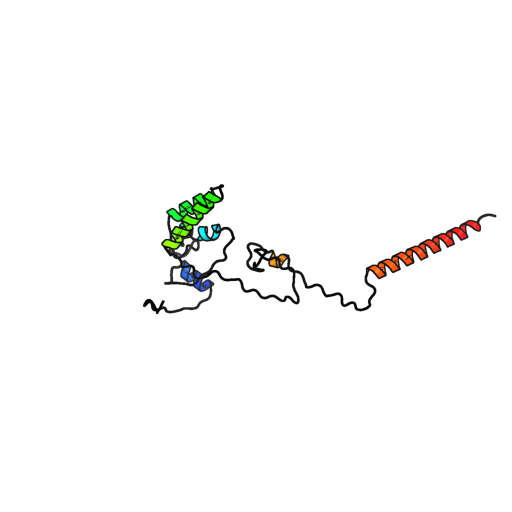M 711 O O . LEU A 1 90 ? 4.971 -3.643 15.193 1.00 98.62 90 LEU A O 1
ATOM 715 N N . VAL A 1 91 ? 6.730 -3.926 13.810 1.00 97.88 91 VAL A N 1
ATOM 716 C CA . VAL A 1 91 ? 5.963 -3.938 12.557 1.00 97.88 91 VAL A CA 1
ATOM 717 C C . VAL A 1 91 ? 4.950 -5.084 12.540 1.00 97.88 91 VAL A C 1
ATOM 719 O O . VAL A 1 91 ? 3.787 -4.868 12.212 1.00 97.88 91 VAL A O 1
ATOM 722 N N . GLN A 1 92 ? 5.347 -6.295 12.940 1.00 97.62 92 GLN A N 1
ATOM 723 C CA . GLN A 1 92 ? 4.443 -7.449 12.985 1.00 97.62 92 GLN A CA 1
ATOM 724 C C . GLN A 1 92 ? 3.284 -7.248 13.964 1.00 97.62 92 GLN A C 1
ATOM 726 O O . GLN A 1 92 ? 2.156 -7.609 13.643 1.00 97.62 92 GLN A O 1
ATOM 731 N N . LYS A 1 93 ? 3.530 -6.634 15.128 1.00 98.44 93 LYS A N 1
ATOM 732 C CA . LYS A 1 93 ? 2.463 -6.288 16.081 1.00 98.44 93 LYS A CA 1
ATOM 733 C C . LYS A 1 93 ? 1.499 -5.254 15.504 1.00 98.44 93 LYS A C 1
ATOM 735 O O . LYS A 1 93 ? 0.293 -5.411 15.659 1.00 98.44 93 LYS A O 1
ATOM 740 N N . ALA A 1 94 ? 2.010 -4.233 14.814 1.00 97.38 94 ALA A N 1
ATOM 741 C CA . ALA A 1 94 ? 1.169 -3.227 14.165 1.00 97.38 94 ALA A CA 1
ATOM 742 C C . ALA A 1 94 ? 0.279 -3.865 13.082 1.00 97.38 94 ALA A C 1
ATOM 744 O O . ALA A 1 94 ? -0.929 -3.637 13.051 1.00 97.38 94 ALA A O 1
ATOM 745 N N . LEU A 1 95 ? 0.857 -4.734 12.247 1.00 95.12 95 LEU A N 1
ATOM 746 C CA . LEU A 1 95 ? 0.117 -5.481 11.228 1.00 95.12 95 LEU A CA 1
ATOM 747 C C . LEU A 1 95 ? -0.908 -6.450 11.832 1.00 95.12 95 LEU A C 1
ATOM 749 O O . LEU A 1 95 ? -1.988 -6.595 11.271 1.00 95.12 95 LEU A O 1
ATOM 753 N N . ALA A 1 96 ? -0.602 -7.088 12.966 1.00 97.06 96 ALA A N 1
ATOM 754 C CA . ALA A 1 96 ? -1.543 -7.963 13.662 1.00 97.06 96 ALA A CA 1
ATOM 755 C C . ALA A 1 96 ? -2.775 -7.193 14.156 1.00 97.06 96 ALA A C 1
ATOM 757 O O . ALA A 1 96 ? -3.890 -7.636 13.908 1.00 97.06 96 ALA A O 1
ATOM 758 N N . ILE A 1 97 ? -2.587 -6.010 14.759 1.00 97.06 97 ILE A N 1
ATOM 759 C CA . ILE A 1 97 ? -3.700 -5.138 15.173 1.00 97.06 97 ILE A CA 1
ATOM 760 C C . ILE A 1 97 ? -4.578 -4.785 13.969 1.00 97.06 97 ILE A C 1
ATOM 762 O O . ILE A 1 97 ? -5.791 -4.962 14.015 1.00 97.06 97 ILE A O 1
ATOM 766 N N . HIS A 1 98 ? -3.966 -4.323 12.877 1.00 93.25 98 HIS A N 1
ATOM 767 C CA . HIS A 1 98 ? -4.708 -3.986 11.666 1.00 93.25 98 HIS A CA 1
ATOM 768 C C . HIS A 1 98 ? -5.440 -5.216 11.094 1.00 93.25 98 HIS A C 1
ATOM 770 O O . HIS A 1 98 ? -6.575 -5.109 10.650 1.00 93.25 98 HIS A O 1
ATOM 776 N N . TYR A 1 99 ? -4.833 -6.403 11.110 1.00 94.00 99 TYR A N 1
ATOM 777 C CA . TYR A 1 99 ? -5.488 -7.627 10.640 1.00 94.00 99 TYR A CA 1
ATOM 778 C C . TYR A 1 99 ? -6.683 -8.037 11.515 1.00 94.00 99 TYR A C 1
ATOM 780 O O . TYR A 1 99 ? -7.735 -8.390 10.989 1.00 94.00 99 TYR A O 1
ATOM 788 N N . GLU A 1 100 ? -6.534 -7.984 12.839 1.00 96.25 100 GLU A N 1
ATOM 789 C CA . GLU A 1 100 ? -7.567 -8.392 13.798 1.00 96.25 100 GLU A CA 1
ATOM 790 C C . GLU A 1 100 ? -8.754 -7.421 13.843 1.00 96.25 100 GLU A C 1
ATOM 792 O O . GLU A 1 100 ? -9.894 -7.859 13.990 1.00 96.25 100 GLU A O 1
ATOM 797 N N . GLU A 1 101 ? -8.507 -6.117 13.690 1.00 95.44 101 GLU A N 1
ATOM 798 C CA . GLU A 1 101 ? -9.565 -5.096 13.664 1.00 95.44 101 GLU A CA 1
ATOM 799 C C . GLU A 1 101 ? -10.226 -4.944 12.286 1.00 95.44 101 GLU A C 1
ATOM 801 O O . GLU A 1 101 ? -11.282 -4.322 12.187 1.00 95.44 101 GLU A O 1
ATOM 806 N N . ALA A 1 102 ? -9.631 -5.538 11.246 1.00 92.31 102 ALA A N 1
ATOM 807 C CA . ALA A 1 102 ? -10.152 -5.616 9.883 1.00 92.31 102 ALA A CA 1
ATOM 808 C C . ALA A 1 102 ? -10.701 -4.285 9.306 1.00 92.31 102 ALA A C 1
ATOM 810 O O . ALA A 1 102 ? -11.784 -4.297 8.714 1.00 92.31 102 ALA A O 1
ATOM 811 N N . PRO A 1 103 ? -9.976 -3.145 9.409 1.00 90.06 103 PRO A N 1
ATOM 812 C CA . PRO A 1 103 ? -10.391 -1.906 8.752 1.00 90.06 103 PRO A CA 1
ATOM 813 C C . PRO A 1 103 ? -10.352 -2.042 7.224 1.00 90.06 103 PRO A C 1
ATOM 815 O O . PRO A 1 103 ? -11.104 -1.380 6.527 1.00 90.06 103 PRO A O 1
ATOM 818 N N . SER A 1 104 ? -9.523 -2.952 6.704 1.00 89.75 104 SER A N 1
ATOM 819 C CA . SER A 1 104 ? -9.572 -3.425 5.323 1.00 89.75 104 SER A CA 1
ATOM 820 C C . SER A 1 104 ? -9.278 -4.925 5.260 1.00 89.75 104 SER A C 1
ATOM 822 O O . SER A 1 104 ? -8.645 -5.500 6.152 1.00 89.75 104 SER A O 1
ATOM 824 N N . VAL A 1 105 ? -9.747 -5.578 4.193 1.00 90.75 105 VAL A N 1
ATOM 825 C CA . VAL A 1 105 ? -9.539 -7.011 3.954 1.00 90.75 105 VAL A CA 1
ATOM 826 C C . VAL A 1 105 ? -8.645 -7.194 2.735 1.00 90.75 105 VAL A C 1
ATOM 828 O O . VAL A 1 105 ? -9.059 -6.941 1.606 1.00 90.75 105 VAL A O 1
ATOM 831 N N . THR A 1 106 ? -7.422 -7.679 2.947 1.00 89.19 106 THR A N 1
ATOM 832 C CA . THR A 1 106 ? -6.502 -8.009 1.851 1.00 89.19 106 THR A CA 1
ATOM 833 C C . THR A 1 106 ? -7.006 -9.225 1.084 1.00 89.19 106 THR A C 1
ATOM 835 O O . THR A 1 106 ? -7.100 -10.322 1.636 1.00 89.19 106 THR A O 1
ATOM 838 N N . LEU A 1 107 ? -7.295 -9.043 -0.204 1.00 91.38 107 LEU A N 1
ATOM 839 C CA . LEU A 1 107 ? -7.866 -10.098 -1.041 1.00 91.38 107 LEU A CA 1
ATOM 840 C C . LEU A 1 107 ? -6.810 -10.865 -1.843 1.00 91.38 107 LEU A C 1
ATOM 842 O O . LEU A 1 107 ? -6.863 -12.091 -1.915 1.00 91.38 107 LEU A O 1
ATOM 846 N N . TRP A 1 108 ? -5.854 -10.163 -2.452 1.00 90.56 108 TRP A N 1
ATOM 847 C CA . TRP A 1 108 ? -4.750 -10.777 -3.190 1.00 90.56 108 TRP A CA 1
ATOM 848 C C . TRP A 1 108 ? -3.567 -9.812 -3.331 1.00 90.56 108 TRP A C 1
ATOM 850 O O . TRP A 1 108 ? -3.697 -8.608 -3.125 1.00 90.56 108 TRP A O 1
ATOM 860 N N . TYR A 1 109 ? -2.420 -10.358 -3.735 1.00 87.38 109 TYR A N 1
ATOM 861 C CA . TYR A 1 109 ? -1.242 -9.596 -4.143 1.00 87.38 109 TYR A CA 1
ATOM 862 C C . TYR A 1 109 ? -1.111 -9.704 -5.668 1.00 87.38 109 TYR A C 1
ATOM 864 O O . TYR A 1 109 ? -0.827 -10.798 -6.166 1.00 87.38 109 TYR A O 1
ATOM 872 N N . PRO A 1 110 ? -1.409 -8.641 -6.439 1.00 83.81 110 PRO A N 1
ATOM 873 C CA . PRO A 1 110 ? -1.411 -8.726 -7.894 1.00 83.81 110 PRO A CA 1
ATOM 874 C C . PRO A 1 110 ? 0.007 -8.909 -8.434 1.00 83.81 110 PRO A C 1
ATOM 876 O O . PRO A 1 110 ? 0.922 -8.178 -8.065 1.00 83.81 110 PRO A O 1
ATOM 879 N N . ASN A 1 111 ? 0.169 -9.844 -9.371 1.00 82.25 111 ASN A N 1
ATOM 880 C CA . ASN A 1 111 ? 1.342 -9.844 -10.238 1.00 82.25 111 ASN A CA 1
ATOM 881 C C . ASN A 1 111 ? 1.185 -8.720 -11.262 1.00 82.25 111 ASN A C 1
ATOM 883 O O . ASN A 1 111 ? 0.130 -8.597 -11.890 1.00 82.25 111 ASN A O 1
ATOM 887 N N . GLN A 1 112 ? 2.231 -7.920 -11.450 1.00 83.50 112 GLN A N 1
ATOM 888 C CA . GLN A 1 112 ? 2.216 -6.868 -12.456 1.00 83.50 112 GLN A CA 1
ATOM 889 C C . GLN A 1 112 ? 2.254 -7.495 -13.853 1.00 83.50 112 GLN A C 1
ATOM 891 O O . GLN A 1 112 ? 3.194 -8.208 -14.202 1.00 83.50 112 GLN A O 1
ATOM 896 N N . LEU A 1 113 ? 1.205 -7.257 -14.642 1.00 88.94 113 LEU A N 1
ATOM 897 C CA . LEU A 1 113 ? 1.148 -7.683 -16.035 1.00 88.94 113 LEU A CA 1
ATOM 898 C C . LEU A 1 113 ? 1.722 -6.578 -16.917 1.00 88.94 113 LEU A C 1
ATOM 900 O O . LEU A 1 113 ? 1.179 -5.477 -16.972 1.00 88.94 113 LEU A O 1
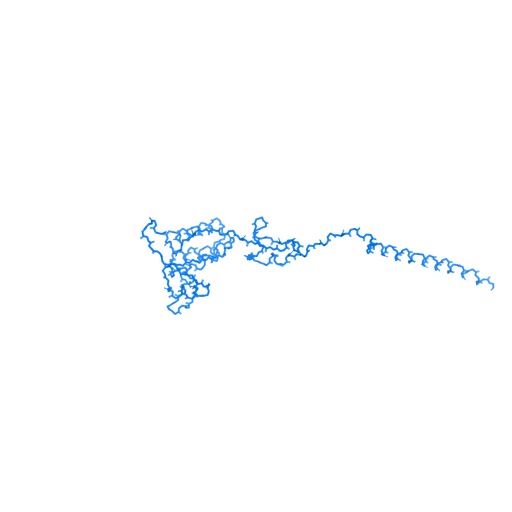ATOM 904 N N . GLU A 1 114 ? 2.798 -6.891 -17.631 1.00 91.25 114 GLU A N 1
ATOM 905 C CA . GLU A 1 114 ? 3.507 -5.933 -18.475 1.00 91.25 114 GLU A CA 1
ATOM 906 C C . GLU A 1 114 ? 3.665 -6.480 -19.888 1.00 91.25 114 GLU A C 1
ATOM 908 O O . GLU A 1 114 ? 3.948 -7.660 -20.095 1.00 91.25 114 GLU A O 1
ATOM 913 N N . ALA A 1 115 ? 3.496 -5.600 -20.871 1.00 93.25 115 ALA A N 1
ATOM 914 C CA . ALA A 1 115 ? 3.747 -5.890 -22.271 1.00 93.25 115 ALA A CA 1
ATOM 915 C C . ALA A 1 115 ? 4.542 -4.735 -22.879 1.00 93.25 115 ALA A C 1
ATOM 917 O O . ALA A 1 115 ? 4.213 -3.566 -22.678 1.00 93.25 115 ALA A O 1
ATOM 918 N N . TYR A 1 116 ? 5.582 -5.065 -23.636 1.00 93.06 116 TYR A N 1
ATOM 919 C CA . TYR A 1 116 ? 6.407 -4.092 -24.339 1.00 93.06 116 TYR A CA 1
ATOM 920 C C . TYR A 1 116 ? 6.834 -4.639 -25.702 1.00 93.06 116 TYR A C 1
ATOM 922 O O . TYR A 1 116 ? 6.725 -5.833 -25.984 1.00 93.06 116 TYR A O 1
ATOM 930 N N . ARG A 1 117 ? 7.305 -3.744 -26.574 1.00 95.75 117 ARG A N 1
ATOM 931 C CA . ARG A 1 117 ? 7.824 -4.089 -27.902 1.00 95.75 117 ARG A CA 1
ATOM 932 C C . ARG A 1 117 ? 9.221 -4.691 -27.776 1.00 95.75 117 ARG A C 1
ATOM 934 O O . ARG A 1 117 ? 10.205 -3.989 -27.976 1.00 95.75 117 ARG A O 1
ATOM 941 N N . SER A 1 118 ? 9.303 -5.976 -27.438 1.00 94.25 118 SER A N 1
ATOM 942 C CA . SER A 1 118 ? 10.578 -6.697 -27.293 1.00 94.25 118 SER A CA 1
ATOM 943 C C . SER A 1 118 ? 11.368 -6.823 -28.600 1.00 94.25 118 SER A C 1
ATOM 945 O O . SER A 1 118 ? 12.542 -7.151 -28.578 1.00 94.25 118 SER A O 1
ATOM 947 N N . ASP A 1 119 ? 10.737 -6.556 -29.746 1.00 94.94 119 ASP A N 1
ATOM 948 C CA . ASP A 1 119 ? 11.387 -6.429 -31.056 1.00 94.94 119 ASP A CA 1
ATOM 949 C C . ASP A 1 119 ? 12.038 -5.052 -31.280 1.00 94.94 119 ASP A C 1
ATOM 951 O O . ASP A 1 119 ? 12.703 -4.835 -32.289 1.00 94.94 119 ASP A O 1
ATOM 955 N N . ARG A 1 120 ? 11.789 -4.089 -30.388 1.00 95.62 120 ARG A N 1
ATOM 956 C CA . ARG A 1 120 ? 12.296 -2.713 -30.477 1.00 95.62 120 ARG A CA 1
ATOM 957 C C . ARG A 1 120 ? 13.118 -2.312 -29.273 1.00 95.62 120 ARG A C 1
ATOM 959 O O . ARG A 1 120 ? 13.994 -1.475 -29.437 1.00 95.62 120 ARG A O 1
ATOM 966 N N . PHE A 1 121 ? 12.816 -2.865 -28.106 1.00 95.94 121 PHE A N 1
ATOM 967 C CA . PHE A 1 121 ? 13.399 -2.465 -26.839 1.00 95.94 121 PHE A CA 1
ATOM 968 C C . PHE A 1 121 ? 13.859 -3.676 -26.036 1.00 95.94 121 PHE A C 1
ATOM 970 O O . PHE A 1 121 ? 13.111 -4.644 -25.885 1.00 95.94 121 PHE A O 1
ATOM 977 N N . GLU A 1 122 ? 15.056 -3.574 -25.476 1.00 94.62 122 GLU A N 1
ATOM 978 C CA . GLU A 1 122 ? 15.666 -4.568 -24.599 1.00 94.62 122 GLU A CA 1
ATOM 979 C C . GLU A 1 122 ? 16.313 -3.908 -23.367 1.00 94.62 122 GLU A C 1
ATOM 981 O O . GLU A 1 122 ? 16.197 -2.700 -23.157 1.00 94.62 122 GLU A O 1
ATOM 986 N N . ASN A 1 123 ? 16.948 -4.721 -22.516 1.00 94.44 123 ASN A N 1
ATOM 987 C CA . ASN A 1 123 ? 17.746 -4.288 -21.359 1.00 94.44 123 ASN A CA 1
ATOM 988 C C . ASN A 1 123 ? 17.003 -3.531 -20.238 1.00 94.44 123 ASN A C 1
ATOM 990 O O . ASN A 1 123 ? 17.625 -2.858 -19.419 1.00 94.44 123 ASN A O 1
ATOM 994 N N . PHE A 1 124 ? 15.686 -3.718 -20.106 1.00 95.06 124 PHE A N 1
ATOM 995 C CA . PHE A 1 124 ? 14.934 -3.198 -18.960 1.00 95.06 124 PHE A CA 1
ATOM 996 C C . PHE A 1 124 ? 15.457 -3.759 -17.626 1.00 95.06 124 PHE A C 1
ATOM 998 O O . PHE A 1 124 ? 15.331 -4.951 -17.329 1.00 95.06 124 PHE A O 1
ATOM 1005 N N . THR A 1 125 ? 15.978 -2.881 -16.773 1.00 95.12 125 THR A N 1
ATOM 1006 C CA . THR A 1 125 ? 16.301 -3.201 -15.379 1.00 95.12 125 THR A CA 1
ATOM 1007 C C . THR A 1 125 ? 15.011 -3.417 -14.601 1.00 95.12 125 THR A C 1
ATOM 1009 O O . THR A 1 125 ? 14.201 -2.502 -14.470 1.00 95.12 125 THR A O 1
ATOM 1012 N N . LYS A 1 126 ? 14.833 -4.623 -14.061 1.00 92.62 126 LYS A N 1
ATOM 1013 C CA . LYS A 1 126 ? 13.675 -5.000 -13.241 1.00 92.62 126 LYS A CA 1
ATOM 1014 C C . LYS A 1 126 ? 13.907 -4.710 -11.760 1.00 92.62 126 LYS A C 1
ATOM 1016 O O . LYS A 1 126 ? 15.042 -4.770 -11.283 1.00 92.62 126 LYS A O 1
ATOM 1021 N N . GLN A 1 127 ? 12.822 -4.478 -11.025 1.00 88.38 127 GLN A N 1
ATOM 1022 C CA . GLN A 1 127 ? 12.836 -4.428 -9.564 1.00 88.38 127 GLN A CA 1
ATOM 1023 C C . GLN A 1 127 ? 11.709 -5.303 -8.986 1.00 88.38 127 GLN A C 1
ATOM 1025 O O . GLN A 1 127 ? 10.542 -5.052 -9.291 1.00 88.38 127 GLN A O 1
ATOM 1030 N N . PRO A 1 128 ? 12.026 -6.317 -8.154 1.00 86.75 128 PRO A N 1
ATOM 1031 C CA . PRO A 1 128 ? 13.364 -6.878 -7.903 1.00 86.75 128 PRO A CA 1
ATOM 1032 C C . PRO A 1 128 ? 14.065 -7.391 -9.179 1.00 86.75 128 PRO A C 1
ATOM 1034 O O . PRO A 1 128 ? 13.438 -7.594 -10.215 1.00 86.75 128 PRO A O 1
ATOM 1037 N N . SER A 1 129 ? 15.387 -7.582 -9.123 1.00 88.56 129 SER A N 1
ATOM 1038 C CA . SER A 1 129 ? 16.176 -8.010 -10.292 1.00 88.56 129 SER A CA 1
ATOM 1039 C C . SER A 1 129 ? 15.710 -9.358 -10.853 1.00 88.56 129 SER A C 1
ATOM 1041 O O . SER A 1 129 ? 15.632 -9.539 -12.072 1.00 88.56 129 SER A O 1
ATOM 1043 N N . ASP A 1 130 ? 15.343 -10.282 -9.964 1.00 87.38 130 ASP A N 1
ATOM 1044 C CA . ASP A 1 130 ? 14.705 -11.542 -10.319 1.00 87.38 130 ASP A CA 1
ATOM 1045 C C . ASP A 1 130 ? 13.179 -11.422 -10.246 1.00 87.38 130 ASP A C 1
ATOM 1047 O O . ASP A 1 130 ? 12.636 -10.952 -9.251 1.00 87.38 130 ASP A O 1
ATOM 1051 N N . GLY A 1 131 ? 12.492 -11.812 -11.321 1.00 84.69 131 GLY A N 1
ATOM 1052 C CA . GLY A 1 131 ? 11.024 -11.799 -11.399 1.00 84.69 131 GLY A CA 1
ATOM 1053 C C . GLY A 1 131 ? 10.305 -10.448 -11.236 1.00 84.69 131 GLY A C 1
ATOM 1054 O O . GLY A 1 131 ? 9.079 -10.443 -11.234 1.00 84.69 131 GLY A O 1
ATOM 1055 N N . GLY A 1 132 ? 11.012 -9.323 -11.092 1.00 87.69 132 GLY A N 1
ATOM 1056 C CA . GLY A 1 132 ? 10.380 -8.028 -10.832 1.00 87.69 132 GLY A CA 1
ATOM 1057 C C . GLY A 1 132 ? 9.765 -7.332 -12.041 1.00 87.69 132 GLY A C 1
ATOM 1058 O O . GLY A 1 132 ? 9.901 -7.777 -13.180 1.00 87.69 132 GLY A O 1
ATOM 1059 N N . ALA A 1 133 ? 9.121 -6.201 -11.768 1.00 90.31 133 ALA A N 1
ATOM 1060 C CA . ALA A 1 133 ? 8.452 -5.384 -12.772 1.00 90.31 133 ALA A CA 1
ATOM 1061 C C . ALA A 1 133 ? 9.416 -4.407 -13.461 1.00 90.31 133 ALA A C 1
ATOM 1063 O O . ALA A 1 133 ? 10.460 -4.055 -12.909 1.00 90.31 133 ALA A O 1
ATOM 1064 N N . ILE A 1 134 ? 9.050 -3.940 -14.653 1.00 92.06 134 ILE A N 1
ATOM 1065 C CA . ILE A 1 134 ? 9.721 -2.888 -15.428 1.00 92.06 134 ILE A CA 1
ATOM 1066 C C . ILE A 1 134 ? 9.202 -1.502 -15.013 1.00 92.06 134 ILE A C 1
ATOM 1068 O O . ILE A 1 134 ? 9.982 -0.579 -14.782 1.00 92.06 134 ILE A O 1
ATOM 1072 N N . ALA A 1 135 ? 7.884 -1.355 -14.920 1.00 88.94 135 ALA A N 1
ATOM 1073 C CA . ALA A 1 135 ? 7.177 -0.136 -14.556 1.00 88.94 135 ALA A CA 1
ATOM 1074 C C . ALA A 1 135 ? 6.806 -0.127 -13.065 1.00 88.94 135 ALA A C 1
ATOM 1076 O O . ALA A 1 135 ? 6.836 -1.160 -12.404 1.00 88.94 135 ALA A O 1
ATOM 1077 N N . ASN A 1 136 ? 6.405 1.037 -12.542 1.00 84.00 136 ASN A N 1
ATOM 1078 C CA . ASN A 1 136 ? 5.902 1.204 -11.165 1.00 84.00 136 ASN A CA 1
ATOM 1079 C C . ASN A 1 136 ? 6.857 0.699 -10.066 1.00 84.00 136 ASN A C 1
ATOM 1081 O O . ASN A 1 136 ? 6.428 0.306 -8.984 1.00 84.00 136 ASN A O 1
ATOM 1085 N N . GLN A 1 137 ? 8.159 0.722 -10.351 1.00 87.31 137 GLN A N 1
ATOM 1086 C CA . GLN A 1 137 ? 9.202 0.414 -9.383 1.00 87.31 137 GLN A CA 1
ATOM 1087 C C . GLN A 1 137 ? 9.316 1.533 -8.338 1.00 87.31 137 GLN A C 1
ATOM 1089 O O . GLN A 1 137 ? 8.916 2.677 -8.564 1.00 87.31 137 GLN A O 1
ATOM 1094 N N . VAL A 1 138 ? 9.994 1.237 -7.230 1.00 82.94 138 VAL A N 1
ATOM 1095 C CA . VAL A 1 138 ? 10.537 2.223 -6.284 1.00 82.94 138 VAL A CA 1
ATOM 1096 C C . VAL A 1 138 ? 11.777 2.881 -6.913 1.00 82.94 138 VAL A C 1
ATOM 1098 O O . VAL A 1 138 ? 12.908 2.739 -6.443 1.00 82.94 138 VAL A O 1
ATOM 1101 N N . GLY A 1 139 ? 11.581 3.511 -8.071 1.00 84.88 139 GLY A N 1
ATOM 1102 C CA . GLY A 1 139 ? 12.628 4.036 -8.938 1.00 84.88 139 GLY A CA 1
ATOM 1103 C C . GLY A 1 139 ? 12.200 4.094 -10.404 1.00 84.88 139 GLY A C 1
ATOM 1104 O O . GLY A 1 139 ? 11.110 3.676 -10.781 1.00 84.88 139 GLY A O 1
ATOM 1105 N N . TYR A 1 140 ? 13.084 4.621 -11.246 1.00 87.38 140 TYR A N 1
ATOM 1106 C CA . TYR A 1 140 ? 12.855 4.790 -12.687 1.00 87.38 140 TYR A CA 1
ATOM 1107 C C . TYR A 1 140 ? 13.713 3.837 -13.537 1.00 87.38 140 TYR A C 1
ATOM 1109 O O . TYR A 1 140 ? 13.853 4.042 -14.742 1.00 87.38 140 TYR A O 1
ATOM 1117 N N . TRP A 1 141 ? 14.292 2.798 -12.921 1.00 90.94 141 TRP A N 1
ATOM 1118 C CA . TRP A 1 141 ? 15.357 1.987 -13.515 1.00 90.94 141 TRP A CA 1
ATOM 1119 C C . TRP A 1 141 ? 14.933 1.292 -14.800 1.00 90.94 141 TRP A C 1
ATOM 1121 O O . TRP A 1 141 ? 15.688 1.325 -15.770 1.00 90.94 141 TRP A O 1
ATOM 1131 N N . GLY A 1 142 ? 13.723 0.731 -14.841 1.00 92.62 142 GLY A N 1
ATOM 1132 C CA . GLY A 1 142 ? 13.186 0.113 -16.053 1.00 92.62 142 GLY A CA 1
ATOM 1133 C C . GLY A 1 142 ? 13.192 1.070 -17.245 1.00 92.62 142 GLY A C 1
ATOM 1134 O O . GLY A 1 142 ? 13.666 0.712 -18.317 1.00 92.62 142 GLY A O 1
ATOM 1135 N N . TYR A 1 143 ? 12.768 2.319 -17.047 1.00 92.38 143 TYR A N 1
ATOM 1136 C CA . TYR A 1 143 ? 12.705 3.313 -18.122 1.00 92.38 143 TYR A CA 1
ATOM 1137 C C . TYR A 1 143 ? 14.038 3.994 -18.431 1.00 92.38 143 TYR A C 1
ATOM 1139 O O . TYR A 1 143 ? 14.218 4.473 -19.544 1.00 92.38 143 TYR A O 1
ATOM 1147 N N . SER A 1 144 ? 14.976 4.062 -17.484 1.00 93.75 144 SER A N 1
ATOM 1148 C CA . SER A 1 144 ? 16.290 4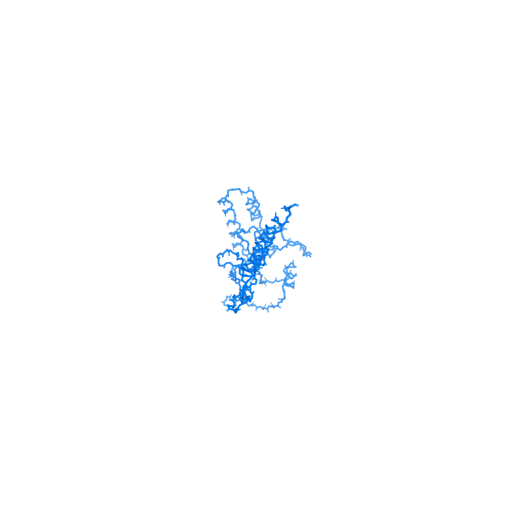.669 -17.736 1.00 93.75 144 SER A CA 1
ATOM 1149 C C . SER A 1 144 ? 17.314 3.714 -18.342 1.00 93.75 144 SER A C 1
ATOM 1151 O O . SER A 1 144 ? 18.328 4.178 -18.849 1.00 93.75 144 SER A O 1
ATOM 1153 N N . SER A 1 145 ? 17.093 2.403 -18.235 1.00 94.69 145 SER A N 1
ATOM 1154 C CA . SER A 1 145 ? 18.013 1.370 -18.744 1.00 94.69 145 SER A CA 1
ATOM 1155 C C . SER A 1 145 ? 17.579 0.749 -20.068 1.00 94.69 145 SER A C 1
ATOM 1157 O O . SER A 1 145 ? 18.338 -0.016 -20.649 1.00 94.69 145 SER A O 1
ATOM 1159 N N . VAL A 1 146 ? 16.370 1.064 -20.538 1.00 95.12 146 VAL A N 1
ATOM 1160 C CA . VAL A 1 146 ? 15.866 0.558 -21.813 1.00 95.12 146 VAL A CA 1
ATOM 1161 C C . VAL A 1 146 ? 16.726 1.041 -22.978 1.00 95.12 146 VAL A C 1
ATOM 1163 O O . VAL A 1 146 ? 17.053 2.224 -23.084 1.00 95.12 146 VAL A O 1
ATOM 1166 N N . GLU A 1 147 ? 17.028 0.131 -23.896 1.00 95.50 147 GLU A N 1
ATOM 1167 C CA . GLU A 1 147 ? 17.813 0.410 -25.097 1.00 95.50 147 GLU A CA 1
ATOM 1168 C C . GLU A 1 147 ? 17.091 -0.120 -26.342 1.00 95.50 147 GLU A C 1
ATOM 1170 O O . GLU A 1 147 ? 16.341 -1.097 -26.245 1.00 95.50 147 GLU A O 1
ATOM 1175 N N . PRO A 1 148 ? 17.271 0.505 -27.522 1.00 95.25 148 PRO A N 1
ATOM 1176 C CA . PRO A 1 148 ? 16.837 -0.094 -28.773 1.00 95.25 148 PRO A CA 1
ATOM 1177 C C . PRO A 1 148 ? 17.533 -1.438 -28.985 1.00 95.25 148 PRO A C 1
ATOM 1179 O O . PRO A 1 148 ? 18.739 -1.528 -28.764 1.00 95.25 148 PRO A O 1
ATOM 1182 N N . VAL A 1 149 ? 16.801 -2.442 -29.470 1.00 94.38 149 VAL A N 1
ATOM 1183 C CA . VAL A 1 149 ? 17.425 -3.710 -29.875 1.00 94.38 149 VAL A CA 1
ATOM 1184 C C . VAL A 1 149 ? 18.472 -3.411 -30.941 1.00 94.38 149 VAL A C 1
ATOM 1186 O O . VAL A 1 149 ? 18.169 -2.732 -31.929 1.00 94.38 149 VAL A O 1
ATOM 1189 N N . SER A 1 150 ? 19.702 -3.881 -30.730 1.00 82.88 150 SER A N 1
ATOM 1190 C CA . SER A 1 150 ? 20.747 -3.742 -31.747 1.00 82.88 150 SER A CA 1
ATOM 1191 C C . SER A 1 150 ? 20.287 -4.404 -33.049 1.00 82.88 150 SER A C 1
ATOM 1193 O O . SER A 1 150 ? 19.813 -5.540 -33.043 1.00 82.88 150 SER A O 1
ATOM 1195 N N . GLU A 1 151 ? 20.382 -3.695 -34.180 1.00 70.06 151 GLU A N 1
ATOM 1196 C CA . GLU A 1 151 ? 20.261 -4.370 -35.470 1.00 70.06 151 GLU A CA 1
ATOM 1197 C C . GLU A 1 151 ? 21.366 -5.429 -35.485 1.00 70.06 151 GLU A C 1
ATOM 1199 O O . GLU A 1 151 ? 22.543 -5.081 -35.352 1.00 70.06 151 GLU A O 1
ATOM 1204 N N . GLU A 1 152 ? 21.007 -6.717 -35.600 1.00 56.72 152 GLU A N 1
ATOM 1205 C CA . GLU A 1 152 ? 21.972 -7.710 -36.065 1.00 56.72 152 GLU A CA 1
ATOM 1206 C C . GLU A 1 152 ? 22.642 -7.064 -37.271 1.00 56.72 152 GLU A C 1
ATOM 1208 O O . GLU A 1 152 ? 21.945 -6.680 -38.215 1.00 56.72 152 GLU A O 1
ATOM 1213 N N . GLU A 1 153 ? 23.966 -6.877 -37.222 1.00 44.91 153 GLU A N 1
ATOM 1214 C CA . GLU A 1 153 ? 24.714 -6.530 -38.417 1.00 44.91 153 GLU A CA 1
ATOM 1215 C C . GLU A 1 153 ? 24.390 -7.636 -39.417 1.00 44.91 153 GLU A C 1
ATOM 1217 O O . GLU A 1 153 ? 24.995 -8.711 -39.420 1.00 44.91 153 GLU A O 1
ATOM 1222 N N . THR A 1 154 ? 23.404 -7.389 -40.283 1.00 39.34 154 THR A N 1
ATOM 1223 C CA . THR A 1 154 ? 23.311 -8.085 -41.544 1.00 39.34 154 THR A CA 1
ATOM 1224 C C . THR A 1 154 ? 24.701 -7.927 -42.109 1.00 39.34 154 THR A C 1
ATOM 1226 O O . THR A 1 154 ? 25.138 -6.808 -42.381 1.00 39.34 154 THR A O 1
ATOM 1229 N N . THR A 1 155 ? 25.414 -9.043 -42.210 1.00 42.09 155 THR A N 1
ATOM 1230 C CA . THR A 1 155 ? 26.715 -9.174 -42.856 1.00 42.09 155 THR A CA 1
ATOM 1231 C C . THR A 1 155 ? 26.531 -8.927 -44.356 1.00 42.09 155 THR A C 1
ATOM 1233 O O . THR A 1 155 ? 26.813 -9.754 -45.214 1.00 42.09 155 THR A O 1
ATOM 1236 N N . GLY A 1 156 ? 26.001 -7.757 -44.699 1.00 42.16 156 GLY A N 1
ATOM 1237 C CA . GLY A 1 156 ? 25.849 -7.227 -46.031 1.00 42.16 156 GLY A CA 1
ATOM 1238 C C . GLY A 1 156 ? 27.162 -6.586 -46.426 1.00 42.16 156 GLY A C 1
ATOM 1239 O O . GLY A 1 156 ? 27.270 -5.371 -46.397 1.00 42.16 156 GLY A O 1
ATOM 1240 N N . GLY A 1 157 ? 28.156 -7.423 -46.742 1.00 43.25 157 GLY A N 1
ATOM 1241 C CA . GLY A 1 157 ? 29.228 -7.202 -47.727 1.00 43.25 157 GLY A CA 1
ATOM 1242 C C . GLY A 1 157 ? 29.877 -5.816 -47.884 1.00 43.25 157 GLY A C 1
ATOM 1243 O O . GLY A 1 157 ? 30.387 -5.530 -48.965 1.00 43.25 157 GLY A O 1
ATOM 1244 N N . GLY A 1 158 ? 29.871 -4.954 -46.871 1.00 52.94 158 GLY A N 1
ATOM 1245 C CA . GLY A 1 158 ? 30.423 -3.604 -46.915 1.00 52.94 158 GLY A CA 1
ATOM 1246 C C . GLY A 1 158 ? 31.590 -3.474 -45.949 1.00 52.94 158 GLY A C 1
ATOM 1247 O O . GLY A 1 158 ? 31.465 -3.808 -44.775 1.00 52.94 158 GLY A O 1
ATOM 1248 N N . MET A 1 159 ? 32.738 -3.004 -46.440 1.00 54.78 159 MET A N 1
ATOM 1249 C CA . MET A 1 159 ? 33.937 -2.809 -45.623 1.00 54.78 159 MET A CA 1
ATOM 1250 C C . MET A 1 159 ? 33.624 -1.836 -44.469 1.00 54.78 159 MET A C 1
ATOM 1252 O O . MET A 1 159 ? 33.409 -0.646 -44.706 1.00 54.78 159 MET A O 1
ATOM 1256 N N . GLY A 1 160 ? 33.573 -2.348 -43.234 1.00 61.12 160 GLY A N 1
ATOM 1257 C CA . GLY A 1 160 ? 33.256 -1.566 -42.036 1.00 61.12 160 GLY A CA 1
ATOM 1258 C C . GLY A 1 160 ? 34.276 -0.457 -41.748 1.00 61.12 160 GLY A C 1
ATOM 1259 O O . GLY A 1 160 ? 35.358 -0.410 -42.337 1.00 61.12 160 GLY A O 1
ATOM 1260 N N . ALA A 1 161 ? 33.952 0.438 -40.809 1.00 56.19 161 ALA A N 1
ATOM 1261 C CA . ALA A 1 161 ? 34.759 1.622 -40.477 1.00 56.19 161 ALA A CA 1
ATOM 1262 C C . ALA A 1 161 ? 36.243 1.306 -40.184 1.00 56.19 161 ALA A C 1
ATOM 1264 O O . ALA A 1 161 ? 37.129 2.058 -40.590 1.00 56.19 161 ALA A O 1
ATOM 1265 N N . GLY A 1 162 ? 36.535 0.153 -39.566 1.00 57.59 162 GLY A N 1
ATOM 1266 C CA . GLY A 1 162 ? 37.907 -0.318 -39.342 1.00 57.59 162 GLY A CA 1
ATOM 1267 C C . GLY A 1 162 ? 38.699 -0.581 -40.633 1.00 57.59 162 GLY A C 1
ATOM 1268 O O . GLY A 1 162 ? 39.899 -0.313 -40.687 1.00 57.59 162 GLY A O 1
ATOM 1269 N N . GLY A 1 163 ? 38.035 -1.026 -41.703 1.00 70.44 163 GLY A N 1
ATOM 1270 C CA . GLY A 1 163 ? 38.657 -1.223 -43.013 1.00 70.44 163 GLY A CA 1
ATOM 1271 C C . GLY A 1 163 ? 39.005 0.095 -43.705 1.00 70.44 163 GLY A C 1
ATOM 1272 O O . GLY A 1 163 ? 40.085 0.221 -44.280 1.00 70.44 163 GLY A O 1
ATOM 1273 N N . TRP A 1 164 ? 38.153 1.115 -43.573 1.00 67.88 164 TRP A N 1
ATOM 1274 C CA . TRP A 1 164 ? 38.451 2.463 -44.073 1.00 67.88 164 TRP A CA 1
ATOM 1275 C C . TRP A 1 164 ? 39.622 3.114 -43.335 1.00 67.88 164 TRP A C 1
ATOM 1277 O O . TRP A 1 164 ? 40.479 3.731 -43.968 1.00 67.88 164 TRP A O 1
ATOM 1287 N N . ILE A 1 165 ? 39.711 2.914 -42.017 1.00 71.19 165 ILE A N 1
ATOM 1288 C CA . ILE A 1 165 ? 40.847 3.375 -41.206 1.00 71.19 165 ILE A CA 1
ATOM 1289 C C . ILE A 1 165 ? 42.143 2.676 -41.645 1.00 71.19 165 ILE A C 1
ATOM 1291 O O . ILE A 1 165 ? 43.169 3.337 -41.811 1.00 71.19 165 ILE A O 1
ATOM 1295 N N . GLY A 1 166 ? 42.095 1.367 -41.913 1.00 72.69 166 GLY A N 1
ATOM 1296 C CA . GLY A 1 166 ? 43.237 0.618 -42.446 1.00 72.69 166 GLY A CA 1
ATOM 1297 C C . GLY A 1 166 ? 43.712 1.130 -43.812 1.00 72.69 166 GLY A C 1
ATOM 1298 O O . GLY A 1 166 ? 44.912 1.318 -44.019 1.00 72.69 166 GLY A O 1
ATOM 1299 N N . ILE A 1 167 ? 42.781 1.428 -44.725 1.00 74.19 167 ILE A N 1
ATOM 1300 C CA . ILE A 1 167 ? 43.094 1.986 -46.052 1.00 74.19 167 ILE A CA 1
ATOM 1301 C C . ILE A 1 167 ? 43.711 3.386 -45.928 1.00 74.19 167 ILE A C 1
ATOM 1303 O O . ILE A 1 167 ? 44.718 3.676 -46.578 1.00 74.19 167 ILE A O 1
ATOM 1307 N N . ALA A 1 168 ? 43.157 4.245 -45.069 1.00 72.12 168 ALA A N 1
ATOM 1308 C CA . ALA A 1 168 ? 43.686 5.586 -44.838 1.00 72.12 168 ALA A CA 1
ATOM 1309 C C . ALA A 1 168 ? 45.107 5.547 -44.247 1.00 72.12 168 ALA A C 1
ATOM 1311 O O . ALA A 1 168 ? 45.992 6.269 -44.713 1.00 72.12 168 ALA A O 1
ATOM 1312 N N . ALA A 1 169 ? 45.361 4.658 -43.282 1.00 73.81 169 ALA A N 1
ATOM 1313 C CA . ALA A 1 169 ? 46.688 4.474 -42.702 1.00 73.81 169 ALA A CA 1
ATOM 1314 C C . ALA A 1 169 ? 47.710 3.987 -43.746 1.00 73.81 169 ALA A C 1
ATOM 1316 O O . ALA A 1 169 ? 48.817 4.523 -43.826 1.00 73.81 169 ALA A O 1
ATOM 1317 N N . ALA A 1 170 ? 47.332 3.030 -44.601 1.00 76.00 170 ALA A N 1
ATOM 1318 C CA . ALA A 1 170 ? 48.195 2.539 -45.673 1.00 76.00 170 ALA A CA 1
ATOM 1319 C C . ALA A 1 170 ? 48.523 3.634 -46.705 1.00 76.00 170 ALA A C 1
ATOM 1321 O O . ALA A 1 170 ? 49.680 3.777 -47.106 1.00 76.00 170 ALA A O 1
ATOM 1322 N N . ALA A 1 171 ? 47.542 4.457 -47.087 1.00 78.44 171 ALA A N 1
ATOM 1323 C CA . ALA A 1 171 ? 47.754 5.576 -48.003 1.00 78.44 171 ALA A CA 1
ATOM 1324 C C . ALA A 1 171 ? 48.723 6.623 -47.426 1.00 78.44 171 ALA A C 1
ATOM 1326 O O . ALA A 1 171 ? 49.606 7.102 -48.138 1.00 78.44 171 ALA A O 1
ATOM 1327 N N . ILE A 1 172 ? 48.621 6.932 -46.129 1.00 78.94 172 ILE A N 1
ATOM 1328 C CA . ILE A 1 172 ? 49.536 7.858 -45.445 1.00 78.94 172 ILE A CA 1
ATOM 1329 C C . ILE A 1 172 ? 50.964 7.301 -45.415 1.00 78.94 172 ILE A C 1
ATOM 1331 O O . ILE A 1 172 ? 51.912 8.045 -45.663 1.00 78.94 172 ILE A O 1
ATOM 1335 N N . VAL A 1 173 ? 51.142 5.998 -45.178 1.00 79.19 173 VAL A N 1
ATOM 1336 C CA . VAL A 1 173 ? 52.470 5.362 -45.190 1.00 79.19 173 VAL A CA 1
ATOM 1337 C C . VAL A 1 173 ? 53.077 5.358 -46.594 1.00 79.19 173 VAL A C 1
ATOM 1339 O O . VAL A 1 173 ? 54.263 5.649 -46.742 1.00 79.19 173 VAL A O 1
ATOM 1342 N N . VAL A 1 174 ? 52.285 5.095 -47.637 1.00 78.38 174 VAL A N 1
ATOM 1343 C CA . VAL A 1 174 ? 52.766 5.116 -49.029 1.00 78.38 174 VAL A CA 1
ATOM 1344 C C . VAL A 1 174 ? 53.125 6.536 -49.471 1.00 78.38 174 VAL A C 1
ATOM 1346 O O . VAL A 1 174 ? 54.182 6.741 -50.067 1.00 78.38 174 VAL A O 1
ATOM 1349 N N . LEU A 1 175 ? 52.302 7.532 -49.138 1.00 74.19 175 LEU A N 1
ATOM 1350 C CA . LEU A 1 175 ? 52.579 8.935 -49.457 1.00 74.19 175 LEU A CA 1
ATOM 1351 C C . LEU A 1 175 ? 53.758 9.487 -48.643 1.00 74.19 175 LEU A C 1
ATOM 1353 O O . LEU A 1 175 ? 54.610 10.181 -49.195 1.00 74.19 175 LEU A O 1
ATOM 1357 N N . GLY A 1 176 ? 53.860 9.134 -47.360 1.00 72.44 176 GLY A N 1
ATOM 1358 C CA . GLY A 1 176 ? 54.986 9.497 -46.499 1.00 72.44 176 GLY A CA 1
ATOM 1359 C C . GLY A 1 176 ? 56.296 8.835 -46.932 1.00 72.44 176 GLY A C 1
ATOM 1360 O O . GLY A 1 176 ? 57.325 9.503 -47.039 1.00 72.44 176 GLY A O 1
ATOM 1361 N N . GLY A 1 177 ? 56.259 7.542 -47.264 1.00 73.56 177 GLY A N 1
ATOM 1362 C CA . GLY A 1 177 ? 57.401 6.791 -47.788 1.00 73.56 177 GLY A CA 1
ATOM 1363 C C . GLY A 1 177 ? 57.842 7.277 -49.171 1.00 73.56 177 GLY A C 1
ATOM 1364 O O . GLY A 1 177 ? 59.036 7.469 -49.407 1.00 73.56 177 GLY A O 1
ATOM 1365 N N . GLY A 1 178 ? 56.886 7.561 -50.061 1.00 70.50 178 GLY A N 1
ATOM 1366 C CA . GLY A 1 178 ? 57.136 8.151 -51.377 1.00 70.50 178 GLY A CA 1
ATOM 1367 C C . GLY A 1 178 ? 57.719 9.563 -51.287 1.00 70.50 178 GLY A C 1
ATOM 1368 O O . GLY A 1 178 ? 58.706 9.867 -51.958 1.00 70.50 178 GLY A O 1
ATOM 1369 N N . GLY A 1 179 ? 57.183 10.404 -50.398 1.00 71.06 179 GLY A N 1
ATOM 1370 C CA . GLY A 1 179 ? 57.701 11.748 -50.129 1.00 71.06 179 GLY A CA 1
ATOM 1371 C C . GLY A 1 179 ? 59.118 11.741 -49.545 1.00 71.06 179 GLY A C 1
ATOM 1372 O O . GLY A 1 179 ? 59.957 12.555 -49.936 1.00 71.06 179 GLY A O 1
ATOM 1373 N N . TRP A 1 180 ? 59.431 10.785 -48.668 1.00 71.94 180 TRP A N 1
ATOM 1374 C CA . TRP A 1 180 ? 60.771 10.616 -48.101 1.00 71.94 180 TRP A CA 1
ATOM 1375 C C . TRP A 1 180 ? 61.799 10.095 -49.121 1.00 71.94 180 TRP A C 1
ATOM 1377 O O . TRP A 1 180 ? 62.934 10.573 -49.164 1.00 71.94 180 TRP A O 1
ATOM 1387 N N . LEU A 1 181 ? 61.408 9.167 -49.998 1.00 68.94 181 LEU A N 1
ATOM 1388 C CA . LEU A 1 181 ? 62.261 8.689 -51.095 1.00 68.94 181 LEU A CA 1
ATOM 1389 C C . LEU A 1 181 ? 62.543 9.786 -52.134 1.00 68.94 181 LEU A C 1
ATOM 1391 O O . LEU A 1 181 ? 63.675 9.912 -52.607 1.00 68.94 181 LEU A O 1
ATOM 1395 N N . LEU A 1 182 ? 61.546 10.615 -52.456 1.00 66.00 182 LEU A N 1
ATOM 1396 C CA . LEU A 1 182 ? 61.705 11.748 -53.374 1.00 66.00 182 LEU A CA 1
ATOM 1397 C C . LEU A 1 182 ? 62.555 12.878 -52.773 1.00 66.00 182 LEU A C 1
ATOM 1399 O O . LEU A 1 182 ? 63.364 13.474 -53.486 1.00 66.00 182 LEU A O 1
ATOM 1403 N N . SER A 1 183 ? 62.448 13.142 -51.466 1.00 68.00 183 SER A N 1
ATOM 1404 C CA . SER A 1 183 ? 63.298 14.140 -50.798 1.00 68.00 183 SER A CA 1
ATOM 1405 C C . SER A 1 183 ? 64.760 13.694 -50.688 1.00 68.00 183 SER A C 1
ATOM 1407 O O . SER A 1 183 ? 65.662 14.529 -50.762 1.00 68.00 183 SER A O 1
ATOM 1409 N N . ARG A 1 184 ? 65.023 12.379 -50.607 1.00 67.44 184 ARG A N 1
ATOM 1410 C CA . ARG A 1 184 ? 66.384 11.826 -50.689 1.00 67.44 184 ARG A CA 1
ATOM 1411 C C . ARG A 1 184 ? 67.019 11.979 -52.069 1.00 67.44 184 ARG A C 1
ATOM 1413 O O . ARG A 1 184 ? 68.219 12.226 -52.126 1.00 67.44 184 ARG A O 1
ATOM 1420 N N . ARG A 1 185 ? 66.243 11.891 -53.156 1.00 62.41 185 ARG A N 1
ATOM 1421 C CA . ARG A 1 185 ? 66.753 12.127 -54.521 1.00 62.41 185 ARG A CA 1
ATOM 1422 C C . ARG A 1 185 ? 67.136 13.587 -54.768 1.00 62.41 185 ARG A C 1
ATOM 1424 O O . ARG A 1 185 ? 68.170 13.835 -55.365 1.00 62.41 185 ARG A O 1
ATOM 1431 N N . LYS A 1 186 ? 66.380 14.555 -54.241 1.00 55.91 186 LYS A N 1
ATOM 1432 C CA . LYS A 1 186 ? 66.717 15.985 -54.395 1.00 55.91 186 LY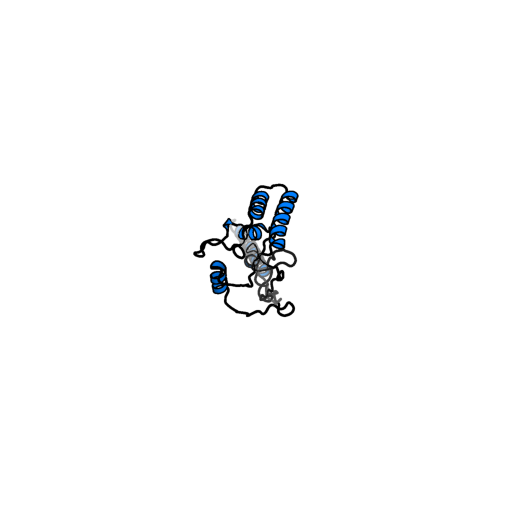S A CA 1
ATOM 1433 C C . LYS A 1 186 ? 67.998 16.417 -53.675 1.00 55.91 186 LYS A C 1
ATOM 1435 O O . LYS A 1 186 ? 68.565 17.438 -54.026 1.00 55.91 186 LYS A O 1
ATOM 1440 N N . LYS A 1 187 ? 68.467 15.662 -52.676 1.00 52.62 187 LYS A N 1
ATOM 1441 C CA . LYS A 1 187 ? 69.664 16.020 -51.898 1.00 52.62 187 LYS A CA 1
ATOM 1442 C C . LYS A 1 187 ? 70.985 15.571 -52.541 1.00 52.62 187 LYS A C 1
ATOM 1444 O O . LYS A 1 187 ? 72.032 15.893 -51.986 1.00 52.62 187 LYS A O 1
ATOM 1449 N N . SER A 1 188 ? 70.952 14.823 -53.653 1.00 52.44 188 SER A N 1
ATOM 1450 C CA . SER A 1 188 ? 72.165 14.422 -54.385 1.00 52.44 188 SER A CA 1
ATOM 1451 C C . SER A 1 188 ? 72.544 15.351 -55.539 1.00 52.44 188 SER A C 1
ATOM 1453 O O . SER A 1 188 ? 73.687 15.270 -55.969 1.00 52.44 188 SER A O 1
ATOM 1455 N N . ASP A 1 189 ? 71.641 16.224 -56.000 1.00 54.22 189 ASP A N 1
ATOM 1456 C CA . ASP A 1 189 ? 71.871 17.066 -57.191 1.00 54.22 189 ASP A CA 1
ATOM 1457 C C . ASP A 1 189 ? 72.491 18.449 -56.888 1.00 54.22 189 ASP A C 1
ATOM 1459 O O . ASP A 1 189 ? 72.932 19.118 -57.811 1.00 54.22 189 ASP A O 1
ATOM 1463 N N . ASP A 1 190 ? 72.610 18.861 -55.617 1.00 53.97 190 ASP A N 1
ATOM 1464 C CA . ASP A 1 190 ? 73.186 20.168 -55.218 1.00 53.97 190 ASP A CA 1
ATOM 1465 C C . ASP A 1 190 ? 74.644 20.062 -54.711 1.00 53.97 190 ASP A C 1
ATOM 1467 O O . ASP A 1 190 ? 75.028 20.655 -53.698 1.00 53.97 190 ASP A O 1
ATOM 1471 N N . ARG A 1 191 ? 75.482 19.263 -55.380 1.00 51.06 191 ARG A N 1
ATOM 1472 C CA . ARG A 1 191 ? 76.936 19.231 -55.132 1.00 51.06 191 ARG A CA 1
ATOM 1473 C C . ARG A 1 191 ? 77.730 19.292 -56.436 1.00 51.06 191 ARG A C 1
ATOM 1475 O O . ARG A 1 191 ? 78.308 18.283 -56.824 1.00 51.06 191 ARG A O 1
ATOM 1482 N N . GLU A 1 192 ? 77.807 20.481 -57.027 1.00 43.78 192 GLU A N 1
ATOM 1483 C CA . GLU A 1 192 ? 78.936 20.961 -57.846 1.00 43.78 192 GLU A CA 1
ATOM 1484 C C . GLU A 1 192 ? 79.180 22.449 -57.571 1.00 43.78 192 GLU A C 1
ATOM 1486 O O . GLU A 1 192 ? 78.183 23.193 -57.418 1.00 43.78 192 GLU A O 1
#

pLDDT: mean 84.3, std 14.07, range [39.34, 98.62]

Organism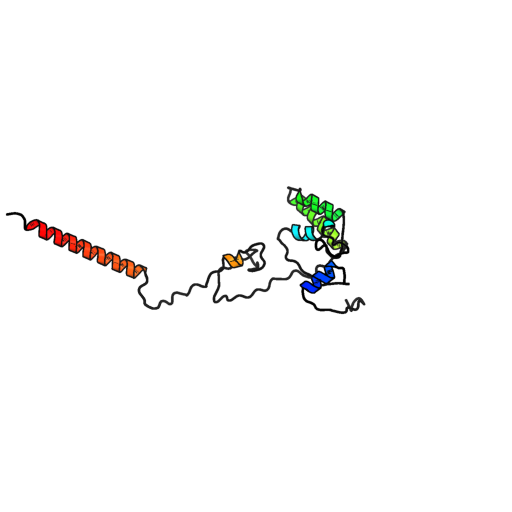: Brevibacterium linens (NCBI:txid1703)

Foldseek 3Di:
DVVVVDDDDDDDDDPVVVLVCQLQVNDDDDDDDDDADPDNLVVLVLQELQQQHDNVSDGHNHQQSDHDPLLVVLSVVLVPDPDPVVSVVSVVVSVVVCVVVCSDDDDDDDQDDDDDDPQFKDQFQAVVNPSGDSPPDPDNRRVVGIDTDDDPPPPPPDDDPVNVVVVVVVVCCVVVVVVVVVVVVVVVPPDD

Sequence (192 aa):
MKDIGVDLKNESTDADTESERTTKGDYDMYFSGWSINPDPDYQLSINTCGQRPDAEGNGGTSQDGWCNKEFDKLYQAQHVELDQAKRQELVQKALAIHYEEAPSVTLWYPNQLEAYRSDRFENFTKQPSDGGAIANQVGYWGYSSVEPVSEEETTGGGMGAGGWIGIAAAAIVVLGGGGWLLSRRKKSDDRE

Secondary structure (DSSP, 8-state):
-GGGT---------HHHHHHHHHTT--S---------SSTHHHHHTTSGGG---TTS-S---GGG---HHHHHHHHHHHH---HHHHHHHHHHHHHHHHHH-SS-----PPPP----TTTEE-PPPB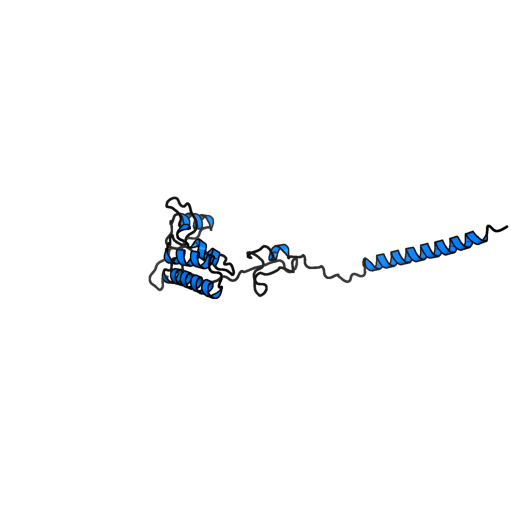STTT-BSSS-SSSHHHHH-EEPPP-----S---HHHHHHHHHHHHHHHHHHHHHHHHHHTSSS--

InterPro domains:
  IPR039424 Solute-binding protein family 5 [PTHR30290] (2-131)